Protein AF-A0A1C0TSK9-F1 (afdb_monomer_lite)

Foldseek 3Di:
DDWDWDWDDLDDPDTATETAPDDQDPDDDDPLDDADWDFPDDPPGTYIYSFDWDDEQFKIKTFRYLDLPPPPLVCLLVLLVCQLVVQAWDDDPGMTMHTDPPNSPPDSVVSSVVVVVSSVVSVQLSVVSVVDSDNDDRDDDDDYPVVVVVVCVVVPAQEAEDQDPVCQVVVVVVCVPPPVSHDYAHAPDPDDCVPCVVVDPVVVRRDDPDPPPPVVVVPDD

Organism: NCBI:txid43657

Radius of gyration: 22.11 Å; chains: 1; bounding box: 55×41×68 Å

pLDDT: mean 75.63, std 14.45, range [33.94, 91.31]

InterPro domains:
  IPR004659 Ribonuclease E/G [PTHR30001] (22-198)
  IPR019307 RNA-binding protein AU-1/Ribonuclease E/G [PF10150] (99-198)

Structure (mmCIF, N/CA/C/O backbone):
data_AF-A0A1C0TSK9-F1
#
_entry.id   AF-A0A1C0TSK9-F1
#
loop_
_atom_site.group_PDB
_atom_site.id
_atom_site.type_symbol
_atom_site.label_atom_id
_atom_site.label_alt_id
_atom_site.label_comp_id
_atom_site.label_asym_id
_atom_site.label_entity_id
_atom_site.label_seq_id
_atom_site.pdbx_PDB_ins_code
_atom_site.Cartn_x
_atom_site.Cartn_y
_atom_site.Cartn_z
_atom_site.occupancy
_atom_site.B_iso_or_equiv
_atom_site.auth_seq_id
_atom_site.auth_comp_id
_atom_site.auth_asym_id
_atom_site.auth_atom_id
_atom_site.pdbx_PDB_model_num
ATOM 1 N N . MET A 1 1 ? 12.146 22.469 -10.690 1.00 39.41 1 MET A N 1
ATOM 2 C CA . MET A 1 1 ? 12.814 21.400 -11.464 1.00 39.41 1 MET A CA 1
ATOM 3 C C . MET A 1 1 ? 11.845 20.943 -12.541 1.00 39.41 1 MET A C 1
ATOM 5 O O . MET A 1 1 ? 10.678 20.758 -12.223 1.00 39.41 1 MET A O 1
ATOM 9 N N . SER A 1 2 ? 12.286 20.875 -13.798 1.00 40.53 2 SER A N 1
ATOM 10 C CA . SER A 1 2 ? 11.471 20.367 -14.910 1.00 40.53 2 SER A CA 1
ATOM 11 C C . SER A 1 2 ? 11.321 18.858 -14.748 1.00 40.53 2 SER A C 1
ATOM 13 O O . SER A 1 2 ? 12.331 18.184 -14.575 1.00 40.53 2 SER A O 1
ATOM 15 N N . ALA A 1 3 ? 10.097 18.331 -14.770 1.00 52.16 3 ALA A N 1
ATOM 16 C CA . ALA A 1 3 ? 9.897 16.887 -14.829 1.00 52.16 3 ALA A CA 1
ATOM 17 C C . ALA A 1 3 ? 10.407 16.383 -16.186 1.00 52.16 3 ALA A C 1
ATOM 19 O O . ALA A 1 3 ? 10.004 16.906 -17.227 1.00 52.16 3 ALA A O 1
ATOM 20 N N . GLU A 1 4 ? 11.292 15.391 -16.181 1.00 62.97 4 GLU A N 1
ATOM 21 C CA . GLU A 1 4 ? 11.620 14.655 -17.398 1.00 62.97 4 GLU A CA 1
ATOM 22 C C . GLU A 1 4 ? 10.477 13.678 -17.673 1.00 62.97 4 GLU A C 1
ATOM 24 O O . GLU A 1 4 ? 10.057 12.915 -16.799 1.00 62.97 4 GLU A O 1
ATOM 29 N N . CYS A 1 5 ? 9.921 13.762 -18.879 1.00 68.56 5 CYS A N 1
ATOM 30 C CA . CYS A 1 5 ? 8.854 12.888 -19.331 1.00 68.56 5 CYS A CA 1
ATOM 31 C C . CYS A 1 5 ? 9.455 11.865 -20.291 1.00 68.56 5 CYS A C 1
ATOM 33 O O . CYS A 1 5 ? 9.975 12.236 -21.342 1.00 68.56 5 CYS A O 1
ATOM 35 N N . MET A 1 6 ? 9.375 10.589 -19.928 1.00 84.81 6 MET A N 1
ATOM 36 C CA . MET A 1 6 ? 9.827 9.470 -20.757 1.00 84.81 6 MET A CA 1
ATOM 37 C C . MET A 1 6 ? 8.637 8.586 -21.133 1.00 84.81 6 MET A C 1
ATOM 39 O O . MET A 1 6 ? 7.545 8.741 -20.591 1.00 84.81 6 MET A O 1
ATOM 43 N N . MET A 1 7 ? 8.848 7.661 -22.065 1.00 87.38 7 MET A N 1
ATOM 44 C CA . MET A 1 7 ? 7.871 6.628 -22.407 1.00 87.38 7 MET A CA 1
ATOM 45 C C . MET A 1 7 ? 8.408 5.273 -21.951 1.00 87.38 7 MET A C 1
ATOM 47 O O . MET A 1 7 ? 9.572 4.968 -22.208 1.00 87.38 7 MET A O 1
ATOM 51 N N . ALA A 1 8 ? 7.574 4.466 -21.299 1.00 87.56 8 ALA A N 1
ATOM 52 C CA . ALA A 1 8 ? 7.940 3.130 -20.836 1.00 87.56 8 ALA A CA 1
ATOM 53 C C . ALA A 1 8 ? 6.892 2.094 -21.262 1.00 87.56 8 ALA A C 1
ATOM 55 O O . ALA A 1 8 ? 5.692 2.340 -21.155 1.00 87.56 8 ALA A O 1
ATOM 56 N N . ASP A 1 9 ? 7.356 0.941 -21.739 1.00 89.00 9 ASP A N 1
ATOM 57 C CA . ASP A 1 9 ? 6.527 -0.236 -22.017 1.00 89.00 9 ASP A CA 1
ATOM 58 C C . ASP A 1 9 ? 6.561 -1.159 -20.790 1.00 89.00 9 ASP A C 1
ATOM 60 O O . ASP A 1 9 ? 7.628 -1.623 -20.379 1.00 89.00 9 ASP A O 1
ATOM 64 N N . ILE A 1 10 ? 5.395 -1.402 -20.190 1.00 87.69 10 ILE A N 1
ATOM 65 C CA . ILE A 1 10 ? 5.228 -2.275 -19.015 1.00 87.69 10 ILE A CA 1
ATOM 66 C C . ILE A 1 10 ? 4.692 -3.668 -19.388 1.00 87.69 10 ILE A C 1
ATOM 68 O O . ILE A 1 10 ? 4.361 -4.465 -18.510 1.00 87.69 10 ILE A O 1
ATOM 72 N N . GLY A 1 11 ? 4.641 -3.978 -20.685 1.00 80.88 11 GLY A N 1
ATOM 73 C CA . GLY A 1 11 ? 3.941 -5.121 -21.256 1.00 80.88 11 GLY A CA 1
ATOM 74 C C . GLY A 1 11 ? 2.594 -4.702 -21.851 1.00 80.88 11 GLY A C 1
ATOM 75 O O . GLY A 1 11 ? 1.937 -3.793 -21.360 1.00 80.88 11 GLY A O 1
ATOM 76 N N . GLY A 1 12 ? 2.172 -5.376 -22.925 1.00 76.75 12 GLY A N 1
ATOM 77 C CA . GLY A 1 12 ? 0.909 -5.076 -23.621 1.00 76.75 12 GLY A CA 1
ATOM 78 C C . GLY A 1 12 ? 1.064 -4.323 -24.946 1.00 76.75 12 GLY A C 1
ATOM 79 O O . GLY A 1 12 ? 0.068 -4.062 -25.614 1.00 76.75 12 GLY A O 1
ATOM 80 N N . GLY A 1 13 ? 2.298 -4.017 -25.366 1.00 78.50 13 GLY A N 1
ATOM 81 C CA . GLY A 1 13 ? 2.595 -3.473 -26.698 1.00 78.50 13 GLY A CA 1
ATOM 82 C C . GLY A 1 13 ? 2.277 -1.985 -26.871 1.00 78.50 13 GLY A C 1
ATOM 83 O O . GLY A 1 13 ? 2.318 -1.490 -27.996 1.00 78.50 13 GLY A O 1
ATOM 84 N N . THR A 1 14 ? 1.972 -1.280 -25.779 1.00 84.12 14 THR A N 1
ATOM 85 C CA . THR A 1 14 ? 1.733 0.168 -25.759 1.00 84.12 14 THR A CA 1
ATOM 86 C C . THR A 1 14 ? 2.660 0.819 -24.740 1.00 84.12 14 THR A C 1
ATOM 88 O O . THR A 1 14 ? 2.834 0.311 -23.635 1.00 84.12 14 THR A O 1
ATOM 91 N N . SER A 1 15 ? 3.264 1.947 -25.111 1.00 87.88 15 SER A N 1
ATOM 92 C CA . SER A 1 15 ? 4.109 2.720 -24.201 1.00 87.88 15 SER A CA 1
ATOM 93 C C . SER A 1 15 ? 3.285 3.757 -23.446 1.00 87.88 15 SER A C 1
ATOM 95 O O . SER A 1 15 ? 2.419 4.415 -24.020 1.00 87.88 15 SER A O 1
ATOM 97 N N . HIS A 1 16 ? 3.629 3.967 -22.182 1.00 90.00 16 HIS A N 1
ATOM 98 C CA . HIS A 1 16 ? 2.926 4.854 -21.265 1.00 90.00 16 HIS A CA 1
ATOM 99 C C . HIS A 1 16 ? 3.840 5.953 -20.732 1.00 90.00 16 HIS A C 1
ATOM 101 O O . HIS A 1 16 ? 5.069 5.831 -20.742 1.00 90.00 16 HIS A O 1
ATOM 107 N N . LYS A 1 17 ? 3.232 7.044 -20.264 1.00 88.62 17 LYS A N 1
ATOM 108 C CA . LYS A 1 17 ? 3.954 8.217 -19.778 1.00 88.62 17 LYS A CA 1
ATOM 109 C C . LYS A 1 17 ? 4.644 7.901 -18.454 1.00 88.62 17 LYS A C 1
ATOM 111 O O . LYS A 1 17 ? 3.974 7.616 -17.470 1.00 88.62 17 LYS A O 1
ATOM 116 N N . LEU A 1 18 ? 5.965 8.029 -18.406 1.00 86.56 18 LEU A N 1
ATOM 117 C CA . LEU A 1 18 ? 6.772 7.927 -17.193 1.00 86.56 18 LEU A CA 1
ATOM 118 C C . LEU A 1 18 ? 7.133 9.321 -16.682 1.00 86.56 18 LEU A C 1
ATOM 120 O O . LEU A 1 18 ? 7.827 10.087 -17.354 1.00 86.56 18 LEU A O 1
ATOM 124 N N . ILE A 1 19 ? 6.667 9.631 -15.474 1.00 83.31 19 ILE A N 1
ATOM 125 C CA . ILE A 1 19 ? 6.986 10.855 -14.747 1.00 83.31 19 ILE A CA 1
ATOM 126 C C . ILE A 1 19 ? 8.093 10.555 -13.744 1.00 83.31 19 ILE A C 1
ATOM 128 O O . ILE A 1 19 ? 7.894 9.793 -12.793 1.00 83.31 19 ILE A O 1
ATOM 132 N N . SER A 1 20 ? 9.226 11.236 -13.909 1.00 68.25 20 SER A N 1
ATOM 133 C CA . SER A 1 20 ? 10.282 11.254 -12.902 1.00 68.25 20 SER A CA 1
ATOM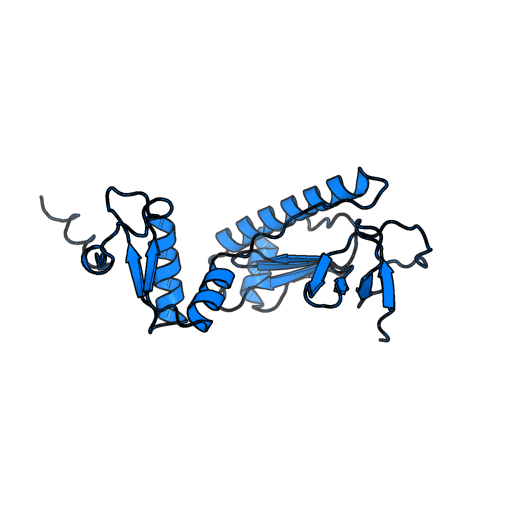 134 C C . SER A 1 20 ? 10.358 12.622 -12.233 1.00 68.25 20 SER A C 1
ATOM 136 O O . SER A 1 20 ? 10.599 13.636 -12.889 1.00 68.25 20 SER A O 1
ATOM 138 N N . ARG A 1 21 ? 10.121 12.665 -10.916 1.00 62.38 21 ARG A N 1
ATOM 139 C CA . ARG A 1 21 ? 10.283 13.893 -10.111 1.00 62.38 21 ARG A CA 1
ATOM 140 C C . ARG A 1 21 ? 11.727 14.111 -9.666 1.00 62.38 21 ARG A C 1
ATOM 142 O O . ARG A 1 21 ? 12.115 15.245 -9.406 1.00 62.38 21 ARG A O 1
ATOM 149 N N . GLU A 1 22 ? 12.507 13.037 -9.630 1.00 60.81 22 GLU A N 1
ATOM 150 C CA . GLU A 1 22 ? 13.934 13.041 -9.331 1.00 60.81 22 GLU A CA 1
ATOM 151 C C . GLU A 1 22 ? 14.714 12.418 -10.492 1.00 60.81 22 GLU A C 1
ATOM 153 O O . GLU A 1 22 ? 14.147 11.621 -11.244 1.00 60.81 22 GLU A O 1
ATOM 158 N N . PRO A 1 23 ? 15.988 12.780 -10.699 1.00 55.94 23 PRO A N 1
ATOM 159 C CA . PRO A 1 23 ? 16.808 12.132 -11.710 1.00 55.94 23 PRO A CA 1
ATOM 160 C C . PRO A 1 23 ? 16.917 10.638 -11.396 1.00 55.94 23 PRO A C 1
ATOM 162 O O . PRO A 1 23 ? 17.418 10.237 -10.348 1.00 55.94 23 PRO A O 1
ATOM 165 N N . LEU A 1 24 ? 16.441 9.819 -12.330 1.00 56.66 24 LEU A N 1
ATOM 166 C CA . LEU A 1 24 ? 16.338 8.366 -12.203 1.00 56.66 24 LEU A CA 1
ATOM 167 C C . LEU A 1 24 ? 17.677 7.663 -11.931 1.00 56.66 24 LEU A C 1
ATOM 169 O O . LEU A 1 24 ? 17.682 6.548 -11.420 1.00 56.66 24 LEU A O 1
ATOM 173 N N . ASN A 1 25 ? 18.793 8.310 -12.281 1.00 53.38 25 ASN A N 1
ATOM 174 C CA . ASN A 1 25 ? 20.166 8.002 -11.890 1.00 53.38 25 ASN A CA 1
ATOM 175 C C . ASN A 1 25 ? 21.070 9.203 -12.244 1.00 53.38 25 ASN A C 1
ATOM 177 O O . ASN A 1 25 ? 20.715 10.029 -13.077 1.00 53.38 25 ASN A O 1
ATOM 181 N N . HIS A 1 26 ? 22.302 9.254 -11.717 1.00 51.00 26 HIS A N 1
ATOM 182 C CA . HIS A 1 26 ? 23.365 10.142 -12.239 1.00 51.00 26 HIS A CA 1
ATOM 183 C C . HIS A 1 26 ? 23.852 9.753 -13.656 1.00 51.00 26 HIS A C 1
ATOM 185 O O . HIS A 1 26 ? 24.796 10.345 -14.175 1.00 51.00 26 HIS A O 1
ATOM 191 N N . ARG A 1 27 ? 23.253 8.721 -14.262 1.00 53.66 27 ARG A N 1
ATOM 192 C CA . ARG A 1 27 ? 23.471 8.298 -15.646 1.00 53.66 27 ARG A CA 1
ATOM 193 C C . ARG A 1 27 ? 22.233 8.644 -16.460 1.00 53.66 27 ARG A C 1
ATOM 195 O O . ARG A 1 27 ? 21.125 8.355 -16.021 1.00 53.66 27 ARG A O 1
ATOM 202 N N . GLU A 1 28 ? 22.452 9.192 -17.650 1.00 65.50 28 GLU A N 1
ATOM 203 C CA . GLU A 1 28 ? 21.422 9.318 -18.682 1.00 65.50 28 GLU A CA 1
ATOM 204 C C . GLU A 1 28 ? 20.761 7.951 -18.918 1.00 65.50 28 GLU A C 1
ATOM 206 O O . GLU A 1 28 ? 21.450 6.988 -19.270 1.00 65.50 28 GLU A O 1
ATOM 211 N N . ILE A 1 29 ? 19.443 7.868 -18.710 1.00 72.75 29 ILE A N 1
ATOM 212 C CA . ILE A 1 29 ? 18.645 6.717 -19.144 1.00 72.75 29 ILE A CA 1
ATOM 213 C C . ILE A 1 29 ? 18.665 6.661 -20.663 1.00 72.75 29 ILE A C 1
ATOM 215 O O . ILE A 1 29 ? 18.464 7.673 -21.337 1.00 72.75 29 ILE A O 1
ATOM 219 N N . LYS A 1 30 ? 18.850 5.458 -21.202 1.00 81.75 30 LYS A N 1
ATOM 220 C CA . LYS A 1 30 ? 18.818 5.191 -22.637 1.00 81.75 30 LYS A CA 1
ATOM 221 C C . LYS A 1 30 ? 17.604 4.355 -23.012 1.00 81.75 30 LYS A C 1
ATOM 223 O O . LYS A 1 30 ? 17.048 3.605 -22.214 1.00 81.75 30 LYS A O 1
ATOM 228 N N . VAL A 1 31 ? 17.210 4.463 -24.278 1.00 84.00 31 VAL A N 1
ATOM 229 C CA . VAL A 1 31 ? 16.181 3.596 -24.858 1.00 84.00 31 VAL A CA 1
ATOM 230 C C . VAL A 1 31 ? 16.609 2.135 -24.701 1.00 84.00 31 VAL A C 1
ATOM 232 O O . VAL A 1 31 ? 17.712 1.766 -25.103 1.00 84.00 31 VAL A O 1
ATOM 235 N N . GLY A 1 32 ? 15.725 1.318 -24.129 1.00 84.38 32 GLY A N 1
ATOM 236 C CA . GLY A 1 32 ? 15.974 -0.097 -23.847 1.00 84.38 32 GLY A CA 1
ATOM 237 C C . GLY A 1 32 ? 16.449 -0.393 -22.422 1.00 84.38 32 GLY A C 1
ATOM 238 O O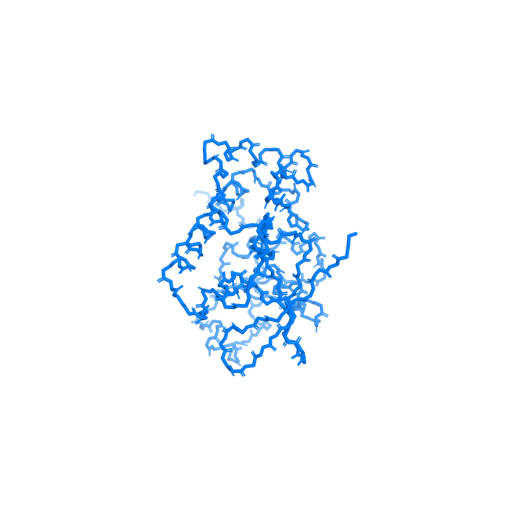 . GLY A 1 32 ? 16.500 -1.566 -22.053 1.00 84.38 32 GLY A O 1
ATOM 239 N N . ASP A 1 33 ? 16.749 0.627 -21.611 1.00 84.31 33 ASP A N 1
ATOM 240 C CA . ASP A 1 33 ? 17.018 0.427 -20.188 1.00 84.31 33 ASP A CA 1
ATOM 241 C C . ASP A 1 33 ? 15.760 -0.074 -19.466 1.00 84.31 33 ASP A C 1
ATOM 243 O O . ASP A 1 33 ? 14.640 0.380 -19.713 1.00 84.31 33 ASP A O 1
ATOM 247 N N . LEU A 1 34 ? 15.955 -1.015 -18.542 1.00 84.62 34 LEU A N 1
ATOM 248 C CA . LEU A 1 34 ? 14.888 -1.511 -17.681 1.00 84.62 34 LEU A CA 1
ATOM 249 C C . LEU A 1 34 ? 14.778 -0.625 -16.446 1.00 84.62 34 LEU A C 1
ATOM 251 O O . LEU A 1 34 ? 15.760 -0.393 -15.739 1.00 84.62 34 LEU A O 1
ATOM 255 N N . VAL A 1 35 ? 13.561 -0.166 -16.175 1.00 84.25 35 VAL A N 1
ATOM 256 C CA . VAL A 1 35 ? 13.252 0.724 -15.059 1.00 84.25 35 VAL A CA 1
ATOM 257 C C . VAL A 1 35 ? 12.098 0.120 -14.270 1.00 84.25 35 VAL A C 1
ATOM 259 O O . VAL A 1 35 ? 11.081 -0.264 -14.844 1.00 84.25 35 VAL A O 1
ATOM 262 N N . LEU A 1 36 ? 12.257 0.024 -12.950 1.00 86.62 36 LEU A N 1
ATOM 263 C CA . LEU A 1 36 ? 11.147 -0.295 -12.060 1.00 86.62 36 LEU A CA 1
ATOM 264 C C . LEU A 1 36 ? 10.201 0.907 -11.995 1.00 86.62 36 LEU A C 1
ATOM 266 O O . LEU A 1 36 ? 10.640 2.034 -11.763 1.00 86.62 36 LEU A O 1
ATOM 270 N N . VAL A 1 37 ? 8.914 0.658 -12.211 1.00 88.56 37 VAL A N 1
ATOM 271 C CA . VAL A 1 37 ? 7.879 1.691 -12.267 1.00 88.56 37 VAL A CA 1
ATOM 272 C C . VAL A 1 37 ? 6.634 1.249 -11.503 1.00 88.56 37 VAL A C 1
ATOM 274 O O . VAL A 1 37 ? 6.376 0.056 -11.350 1.00 88.56 37 VAL A O 1
ATOM 277 N N . GLN A 1 38 ? 5.850 2.221 -11.053 1.00 90.25 38 GLN A N 1
ATOM 278 C CA . GLN A 1 38 ? 4.542 2.046 -10.437 1.00 90.25 38 GLN A CA 1
ATOM 279 C C . GLN A 1 38 ? 3.489 2.801 -11.244 1.00 90.25 38 GLN A C 1
ATOM 281 O O . GLN A 1 38 ? 3.715 3.941 -11.650 1.00 90.25 38 GLN A O 1
ATOM 286 N N . VAL A 1 39 ? 2.328 2.179 -11.442 1.00 90.75 39 VAL A N 1
ATOM 287 C CA . VAL A 1 39 ? 1.144 2.844 -11.998 1.00 90.75 39 VAL A CA 1
ATOM 288 C C . VAL A 1 39 ? 0.570 3.789 -10.944 1.00 90.75 39 VAL A C 1
ATOM 290 O O . VAL A 1 39 ? 0.278 3.354 -9.830 1.00 90.75 39 VAL A O 1
ATOM 293 N N . ILE A 1 40 ? 0.443 5.074 -11.277 1.00 87.31 40 ILE A N 1
ATOM 294 C CA . ILE A 1 40 ? -0.105 6.107 -10.381 1.00 87.31 40 ILE A CA 1
ATOM 295 C C . ILE A 1 40 ? -1.478 6.624 -10.827 1.00 87.31 40 ILE A C 1
ATOM 297 O O . ILE A 1 40 ? -2.226 7.122 -9.991 1.00 87.31 40 ILE A O 1
ATOM 301 N N . GLU A 1 41 ? -1.818 6.480 -12.110 1.00 85.44 41 GLU A N 1
ATOM 302 C CA . GLU A 1 41 ? -3.140 6.771 -12.677 1.00 85.44 41 GLU A CA 1
ATOM 303 C C . GLU A 1 41 ? -3.479 5.662 -13.687 1.00 85.44 41 GLU A C 1
ATOM 305 O O . GLU A 1 41 ? -2.638 5.332 -14.526 1.00 85.44 41 GLU A O 1
ATOM 310 N N . ASP A 1 42 ? -4.680 5.083 -13.579 1.00 80.38 42 ASP A N 1
ATOM 311 C CA . ASP A 1 42 ? -5.140 3.905 -14.344 1.00 80.38 42 ASP A CA 1
ATOM 312 C C . ASP A 1 42 ? -6.471 4.173 -15.083 1.00 80.38 42 ASP A C 1
ATOM 314 O O . ASP A 1 42 ? -7.311 3.295 -15.241 1.00 80.38 42 ASP A O 1
ATOM 318 N N . ASP A 1 43 ? -6.699 5.427 -15.492 1.00 76.31 43 ASP A N 1
ATOM 319 C CA . ASP A 1 43 ? -7.906 5.816 -16.233 1.00 76.31 43 ASP A CA 1
ATOM 320 C C . ASP A 1 43 ? -7.685 5.702 -17.756 1.00 76.31 43 ASP A C 1
ATOM 322 O O . ASP A 1 43 ? -7.581 4.617 -18.321 1.00 76.31 43 ASP A O 1
ATOM 326 N N . LYS A 1 44 ? -7.657 6.837 -18.466 1.00 71.81 44 LYS A N 1
ATOM 327 C CA . LYS A 1 44 ? -7.594 6.879 -19.937 1.00 71.81 44 LYS A CA 1
ATOM 328 C C . LYS A 1 44 ? -6.173 6.749 -20.463 1.00 71.81 44 LYS A C 1
ATOM 330 O O . LYS A 1 44 ? -5.958 6.103 -21.481 1.00 71.81 44 LYS A O 1
ATOM 335 N N . ASP A 1 45 ? -5.236 7.369 -19.757 1.00 78.44 45 ASP A N 1
ATOM 336 C CA . ASP A 1 45 ? -3.818 7.346 -20.066 1.00 78.44 45 ASP A CA 1
ATOM 337 C C . ASP A 1 45 ? -3.094 6.838 -18.830 1.00 78.44 45 ASP A C 1
ATOM 339 O O . ASP A 1 45 ? -3.073 7.508 -17.799 1.00 78.44 45 ASP A O 1
ATOM 343 N N . LEU A 1 46 ? -2.513 5.644 -18.932 1.00 86.56 46 LEU A N 1
ATOM 344 C CA . LEU A 1 46 ? -1.738 5.085 -17.837 1.00 86.56 46 LEU A CA 1
ATOM 345 C C . LEU A 1 46 ? -0.545 6.005 -17.548 1.00 86.56 46 LEU A C 1
ATOM 347 O O . LEU A 1 46 ? 0.266 6.290 -18.441 1.00 86.56 46 LEU A O 1
ATOM 351 N N . VAL A 1 47 ? -0.425 6.455 -16.303 1.00 89.06 47 VAL A N 1
ATOM 352 C CA . VAL A 1 47 ? 0.709 7.269 -15.861 1.00 89.06 47 VAL A CA 1
ATOM 353 C C . VAL A 1 47 ? 1.567 6.452 -14.915 1.00 89.06 47 VAL A C 1
ATOM 355 O O . VAL A 1 47 ? 1.090 5.868 -13.942 1.00 89.06 47 VAL A O 1
ATOM 358 N N . LEU A 1 48 ? 2.860 6.429 -15.208 1.00 90.19 48 LEU A N 1
ATOM 359 C CA . LEU A 1 48 ? 3.875 5.692 -14.480 1.00 90.19 48 LEU A CA 1
ATOM 360 C C . LEU A 1 48 ? 4.746 6.645 -13.670 1.00 90.19 48 LEU A C 1
ATOM 362 O O . LEU A 1 48 ? 5.060 7.755 -14.108 1.00 90.19 48 LEU A O 1
ATOM 366 N N . SER A 1 49 ? 5.207 6.180 -12.516 1.00 87.62 49 SER A N 1
ATOM 367 C CA . SER A 1 49 ? 6.263 6.824 -11.747 1.00 87.62 49 SER A CA 1
ATOM 368 C C . SER A 1 49 ? 7.394 5.853 -11.461 1.00 87.62 49 SER A C 1
ATOM 370 O O . SER A 1 49 ? 7.168 4.689 -11.153 1.00 87.62 49 SER A O 1
ATOM 372 N N . SER A 1 50 ? 8.621 6.350 -11.539 1.00 83.94 50 SER A N 1
ATOM 373 C CA . SER A 1 50 ? 9.811 5.655 -11.047 1.00 83.94 50 SER A CA 1
ATOM 374 C C . SER A 1 50 ? 9.984 5.760 -9.533 1.00 83.94 50 SER A C 1
ATOM 376 O O . SER A 1 50 ? 10.778 5.032 -8.943 1.00 83.94 50 SER A O 1
ATOM 378 N N . THR A 1 51 ? 9.250 6.674 -8.900 1.00 85.31 51 THR A N 1
ATOM 379 C CA . THR A 1 51 ? 9.170 6.778 -7.452 1.00 85.31 51 THR A CA 1
ATOM 380 C C . THR A 1 51 ? 8.158 5.754 -6.955 1.00 85.31 51 THR A C 1
ATOM 382 O O . THR A 1 51 ? 6.958 5.901 -7.184 1.00 85.31 51 THR A O 1
ATOM 385 N N . ILE A 1 52 ? 8.641 4.723 -6.268 1.00 87.31 52 ILE A N 1
ATOM 386 C CA . ILE A 1 52 ? 7.808 3.633 -5.763 1.00 87.31 52 ILE A CA 1
ATOM 387 C C . ILE A 1 52 ? 7.274 4.000 -4.383 1.00 87.31 52 ILE A C 1
ATOM 389 O O . ILE A 1 52 ? 8.026 4.385 -3.491 1.00 87.31 52 ILE A O 1
ATOM 393 N N . ARG A 1 53 ? 5.968 3.857 -4.189 1.00 88.81 53 ARG A N 1
ATOM 394 C CA . ARG A 1 53 ? 5.288 4.044 -2.913 1.00 88.81 53 ARG A CA 1
ATOM 395 C C . ARG A 1 53 ? 4.702 2.723 -2.432 1.00 88.81 53 ARG A C 1
ATOM 397 O O . ARG A 1 53 ? 3.844 2.142 -3.096 1.00 88.81 53 ARG A O 1
ATOM 404 N N . LEU A 1 54 ? 5.130 2.303 -1.247 1.00 88.25 54 LEU A N 1
ATOM 405 C CA . LEU A 1 54 ? 4.564 1.187 -0.499 1.00 88.25 54 LEU A CA 1
ATOM 406 C C . LEU A 1 54 ? 3.702 1.753 0.628 1.00 88.25 54 LEU A C 1
ATOM 408 O O . LEU A 1 54 ? 4.203 2.467 1.497 1.00 88.25 54 LEU A O 1
ATOM 412 N N . VAL A 1 55 ? 2.404 1.469 0.577 1.00 87.56 55 VAL A N 1
ATOM 413 C CA . VAL A 1 55 ? 1.420 1.964 1.544 1.00 87.56 55 VAL A CA 1
ATOM 414 C C . VAL A 1 55 ? 1.007 0.805 2.443 1.00 87.56 55 VAL A C 1
ATOM 416 O O . VAL A 1 55 ? 0.443 -0.175 1.956 1.00 87.56 55 VAL A O 1
ATOM 419 N N . GLY A 1 56 ? 1.319 0.920 3.730 1.00 84.56 56 GLY A N 1
ATOM 420 C CA . GLY A 1 56 ? 0.802 0.071 4.798 1.00 84.56 56 GLY A CA 1
ATOM 421 C C . GLY A 1 56 ? -0.448 0.666 5.445 1.00 84.56 56 GLY A C 1
ATOM 422 O O . GLY A 1 56 ? -1.002 1.665 4.986 1.00 84.56 56 GLY A O 1
ATOM 423 N N . GLU A 1 57 ? -0.890 0.049 6.529 1.00 81.38 57 GLU A N 1
ATOM 424 C CA . GLU A 1 57 ? -1.973 0.513 7.387 1.00 81.38 57 GLU A CA 1
ATOM 425 C C . GLU A 1 57 ? -1.597 1.802 8.135 1.00 81.38 57 GLU A C 1
ATOM 427 O O . GLU A 1 57 ? -2.363 2.769 8.095 1.00 81.38 57 GLU A O 1
ATOM 432 N N . TYR A 1 58 ? -0.409 1.861 8.745 1.00 83.44 58 TYR A N 1
ATOM 433 C CA . TYR A 1 58 ? 0.033 2.995 9.570 1.00 83.44 58 TYR A CA 1
ATOM 434 C C . TYR A 1 58 ? 1.076 3.879 8.891 1.00 83.44 58 TYR A C 1
ATOM 436 O O . TYR A 1 58 ? 1.176 5.063 9.214 1.00 83.44 58 TYR A O 1
ATOM 444 N N . LEU A 1 59 ? 1.853 3.327 7.965 1.00 85.38 59 LEU A N 1
ATOM 445 C CA . LEU A 1 59 ? 3.007 3.965 7.354 1.00 85.38 59 LEU A CA 1
ATOM 446 C C . LEU A 1 59 ? 2.938 3.939 5.834 1.00 85.38 59 LEU A C 1
ATOM 448 O O . LEU A 1 59 ? 2.508 2.971 5.211 1.00 85.38 59 LEU A O 1
ATOM 452 N N . THR A 1 60 ? 3.489 4.983 5.230 1.00 87.25 60 THR A N 1
ATOM 453 C CA . THR A 1 60 ? 3.800 5.026 3.804 1.00 87.25 60 THR A CA 1
ATOM 454 C C . THR A 1 60 ? 5.304 5.188 3.620 1.00 87.25 60 THR A C 1
ATOM 456 O O . THR A 1 60 ? 5.903 6.115 4.167 1.00 87.25 60 THR A O 1
ATOM 459 N N . ILE A 1 61 ? 5.914 4.318 2.812 1.00 86.31 61 ILE A N 1
ATOM 460 C CA . ILE A 1 61 ? 7.313 4.424 2.386 1.00 86.31 61 ILE A CA 1
ATOM 461 C C . ILE A 1 61 ? 7.349 4.842 0.918 1.00 86.31 61 ILE A C 1
ATOM 463 O O . ILE A 1 61 ? 6.784 4.174 0.058 1.00 86.31 61 ILE A O 1
ATOM 467 N N . THR A 1 62 ? 8.027 5.946 0.625 1.00 86.25 62 THR A N 1
ATOM 468 C CA . THR A 1 62 ? 8.310 6.420 -0.734 1.00 86.25 62 THR A CA 1
ATOM 469 C C . THR A 1 62 ? 9.800 6.246 -1.031 1.00 86.25 62 THR A C 1
ATOM 471 O O . THR A 1 62 ? 10.642 6.679 -0.245 1.00 86.25 62 THR A O 1
ATOM 474 N N . LEU A 1 63 ? 10.113 5.609 -2.158 1.00 82.50 63 LEU A N 1
ATOM 475 C CA . LEU A 1 63 ? 11.436 5.137 -2.560 1.00 82.50 63 LEU A CA 1
ATOM 476 C C . LEU A 1 63 ? 11.763 5.706 -3.943 1.00 82.50 63 LEU A C 1
ATOM 478 O O . LEU A 1 63 ? 11.083 5.400 -4.922 1.00 82.50 63 LEU A O 1
ATOM 482 N N . SER A 1 64 ? 12.794 6.545 -4.026 1.00 71.00 64 SER A N 1
ATOM 483 C CA . SER A 1 64 ? 13.127 7.282 -5.257 1.00 71.00 64 SER A CA 1
ATOM 484 C C . SER A 1 64 ? 14.222 6.622 -6.105 1.00 71.00 64 SER A C 1
ATOM 486 O O . SER A 1 64 ? 14.514 7.107 -7.195 1.00 71.00 64 SER A O 1
ATOM 488 N N . LYS A 1 65 ? 14.844 5.530 -5.634 1.00 66.50 65 LYS A N 1
ATOM 489 C CA . LYS A 1 65 ? 15.943 4.847 -6.335 1.00 66.50 65 LYS A CA 1
ATOM 490 C C . LYS A 1 65 ? 15.808 3.327 -6.267 1.00 66.50 65 LYS A C 1
ATOM 492 O O . LYS A 1 65 ? 15.497 2.777 -5.215 1.00 66.50 65 LYS A O 1
ATOM 497 N N . ASN A 1 66 ? 16.146 2.652 -7.369 1.00 60.91 66 ASN A N 1
ATOM 498 C CA . ASN A 1 66 ? 16.177 1.184 -7.490 1.00 60.91 66 ASN A CA 1
ATOM 499 C C . ASN A 1 66 ? 17.413 0.561 -6.815 1.00 60.91 66 ASN A C 1
ATOM 501 O O . ASN A 1 66 ? 18.027 -0.363 -7.347 1.00 60.91 66 ASN A O 1
ATOM 505 N N . GLU A 1 67 ? 17.826 1.098 -5.670 1.00 56.28 67 GLU A N 1
ATOM 506 C CA . GLU A 1 67 ? 18.922 0.556 -4.875 1.00 56.28 67 GLU A CA 1
ATOM 507 C C . GLU A 1 67 ? 18.378 -0.147 -3.640 1.00 56.28 67 GLU A C 1
ATOM 509 O O . GLU A 1 67 ? 17.300 0.176 -3.134 1.00 56.28 67 GLU A O 1
ATOM 514 N N . LYS A 1 68 ? 19.153 -1.117 -3.140 1.00 51.78 68 LYS A N 1
ATOM 515 C CA . LYS A 1 68 ? 18.886 -1.703 -1.831 1.00 51.78 68 LYS A CA 1
ATOM 516 C C . LYS A 1 68 ? 18.848 -0.570 -0.823 1.00 51.78 68 LYS A C 1
ATOM 518 O O . LYS A 1 68 ? 19.856 0.088 -0.575 1.00 51.78 68 LYS A O 1
ATOM 523 N N . VAL A 1 69 ? 17.679 -0.366 -0.238 1.00 52.19 69 VAL A N 1
ATOM 524 C CA . VAL A 1 69 ? 17.555 0.530 0.894 1.00 52.19 69 VAL A CA 1
ATOM 525 C C . VAL A 1 69 ? 18.123 -0.223 2.082 1.00 52.19 69 VAL A C 1
ATOM 527 O O . VAL A 1 69 ? 17.436 -0.991 2.747 1.00 52.19 69 VAL A O 1
ATOM 530 N N . GLU A 1 70 ? 19.415 -0.022 2.331 1.00 48.38 70 GLU A N 1
ATOM 531 C CA . GLU A 1 70 ? 20.073 -0.395 3.582 1.00 48.38 70 GLU A CA 1
ATOM 532 C C . GLU A 1 70 ? 19.578 0.511 4.721 1.00 48.38 70 GLU A C 1
ATOM 534 O O . GLU A 1 70 ? 20.371 1.065 5.485 1.00 48.38 70 GLU A O 1
ATOM 539 N N . LEU A 1 71 ? 18.258 0.691 4.865 1.00 52.00 71 LEU A N 1
ATOM 540 C CA . LEU A 1 71 ? 17.698 1.193 6.110 1.00 52.00 71 LEU A CA 1
ATOM 541 C C . LEU A 1 71 ? 18.116 0.181 7.162 1.00 52.00 71 LEU A C 1
ATOM 543 O O . LEU A 1 71 ? 17.609 -0.939 7.225 1.00 52.00 71 LEU A O 1
ATOM 547 N N . ARG A 1 72 ? 19.167 0.554 7.895 1.00 51.31 72 ARG A N 1
ATOM 548 C CA . ARG A 1 72 ? 19.916 -0.336 8.767 1.00 51.31 72 ARG A CA 1
ATOM 549 C C . ARG A 1 72 ? 18.920 -0.949 9.735 1.00 51.31 72 ARG A C 1
ATOM 551 O O . ARG A 1 72 ? 18.478 -0.280 10.667 1.00 51.31 72 ARG A O 1
ATOM 558 N N . LYS A 1 73 ? 18.584 -2.226 9.511 1.00 51.34 73 LYS A N 1
ATOM 559 C CA . LYS A 1 73 ? 17.676 -3.027 10.350 1.00 51.34 73 LYS A CA 1
ATOM 560 C C . LYS A 1 73 ? 18.036 -2.906 11.844 1.00 51.34 73 LYS A C 1
ATOM 562 O O . LYS A 1 73 ? 17.176 -3.043 12.703 1.00 51.34 73 LYS A O 1
ATOM 567 N N . SER A 1 74 ? 19.291 -2.560 12.153 1.00 53.84 74 SER A N 1
ATOM 568 C CA . SER A 1 74 ? 19.809 -2.271 13.494 1.00 53.84 74 SER A CA 1
ATOM 569 C C . SER A 1 74 ? 19.262 -1.010 14.187 1.00 53.84 74 SER A C 1
ATOM 571 O O . SER A 1 74 ? 19.500 -0.856 15.380 1.00 53.84 74 SER A O 1
ATOM 573 N N . ASN A 1 75 ? 18.531 -0.122 13.501 1.00 65.56 75 ASN A N 1
ATOM 574 C CA . ASN A 1 75 ? 18.005 1.132 14.064 1.00 65.56 75 ASN A CA 1
ATOM 575 C C . ASN A 1 75 ? 16.481 1.299 13.903 1.00 65.56 75 ASN A C 1
ATOM 577 O O . ASN A 1 75 ? 15.979 2.409 14.059 1.00 65.56 75 ASN A O 1
ATOM 581 N N . LEU A 1 76 ? 15.737 0.228 13.607 1.00 69.44 76 LEU A N 1
ATOM 582 C CA . LEU A 1 76 ? 14.294 0.297 13.330 1.00 69.44 76 LEU A CA 1
ATOM 583 C C . LEU A 1 76 ? 13.478 0.868 14.494 1.00 69.44 76 LEU A C 1
ATOM 585 O O . LEU A 1 76 ? 12.674 1.763 14.263 1.00 69.44 76 LEU A O 1
ATOM 589 N N . ALA A 1 77 ? 13.756 0.441 15.729 1.00 67.69 77 ALA A N 1
ATOM 590 C CA . ALA A 1 77 ? 13.121 0.994 16.927 1.00 67.69 77 ALA A CA 1
ATOM 591 C C . ALA A 1 77 ? 13.353 2.512 17.043 1.00 67.69 77 ALA A C 1
ATOM 593 O O . ALA A 1 77 ? 12.417 3.291 17.157 1.00 67.69 77 ALA A O 1
ATOM 594 N N . LYS A 1 78 ? 14.602 2.973 16.871 1.00 73.50 78 LYS A N 1
ATOM 595 C CA . LYS A 1 78 ? 14.922 4.414 16.864 1.00 73.50 78 LYS A CA 1
ATOM 596 C C . LYS A 1 78 ? 14.217 5.160 15.731 1.00 73.50 78 LYS A C 1
ATOM 598 O O . LYS A 1 78 ? 13.842 6.315 15.899 1.00 73.50 78 LYS A O 1
ATOM 603 N N . LEU A 1 79 ? 14.064 4.530 14.566 1.00 70.75 79 LEU A N 1
ATOM 604 C CA . LEU A 1 79 ? 13.366 5.123 13.430 1.00 70.75 79 LEU A CA 1
ATOM 605 C C . LEU A 1 79 ? 11.869 5.262 13.718 1.00 70.75 79 LEU A C 1
ATOM 607 O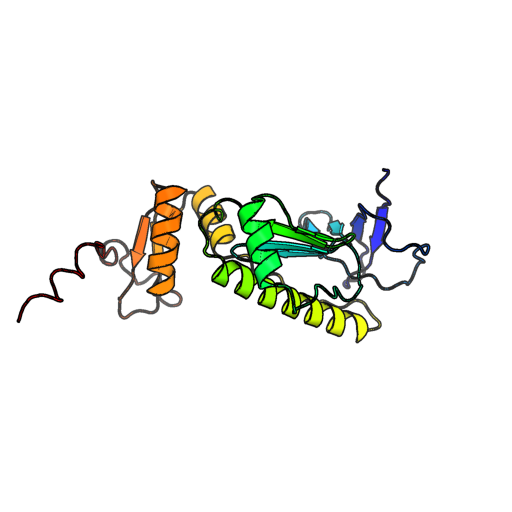 O . LEU A 1 79 ? 11.323 6.337 13.493 1.00 70.75 79 LEU A O 1
ATOM 611 N N . ALA A 1 80 ? 11.238 4.224 14.269 1.00 70.25 80 ALA A N 1
ATOM 612 C CA . ALA A 1 80 ? 9.845 4.241 14.708 1.00 70.25 80 ALA A CA 1
ATOM 613 C C . ALA A 1 80 ? 9.615 5.321 15.777 1.00 70.25 80 ALA A C 1
ATOM 615 O O . ALA A 1 80 ? 8.710 6.148 15.636 1.00 70.25 80 ALA A O 1
ATOM 616 N N . GLN A 1 81 ? 10.506 5.395 16.770 1.00 72.06 81 GLN A N 1
ATOM 617 C CA . GLN A 1 81 ? 10.513 6.440 17.789 1.00 72.06 81 GLN A CA 1
ATOM 618 C C . GLN A 1 81 ? 10.606 7.842 17.170 1.00 72.06 81 GLN A C 1
ATOM 620 O O . GLN A 1 81 ? 9.830 8.728 17.519 1.00 72.06 81 GLN A O 1
ATOM 625 N N . ASN A 1 82 ? 11.525 8.050 16.221 1.00 73.56 82 ASN A N 1
ATOM 626 C CA . ASN A 1 82 ? 11.722 9.338 15.554 1.00 73.56 82 ASN A CA 1
ATOM 627 C C . ASN A 1 82 ? 10.536 9.727 14.665 1.00 73.56 82 ASN A C 1
ATOM 629 O O . ASN A 1 82 ? 10.147 10.894 14.643 1.00 73.56 82 ASN A O 1
ATOM 633 N N . ILE A 1 83 ? 9.944 8.775 13.940 1.00 72.94 83 ILE A N 1
ATOM 634 C CA . ILE A 1 83 ? 8.746 8.998 13.119 1.00 72.94 83 ILE A CA 1
ATOM 635 C C . ILE A 1 83 ? 7.590 9.447 14.015 1.00 72.94 83 ILE A C 1
ATOM 637 O O . ILE A 1 83 ? 6.949 10.458 13.731 1.00 72.94 83 ILE A O 1
ATOM 641 N N . LYS A 1 84 ? 7.388 8.761 15.144 1.00 68.19 84 LYS A N 1
ATOM 642 C CA . LYS A 1 84 ? 6.354 9.105 16.121 1.00 68.19 84 LYS A CA 1
ATOM 643 C C . LYS A 1 84 ? 6.611 10.453 16.800 1.00 68.19 84 LYS A C 1
ATOM 645 O O . LYS A 1 84 ? 5.700 11.266 16.902 1.00 68.19 84 LYS A O 1
ATOM 650 N N . ALA A 1 85 ? 7.845 10.715 17.232 1.00 67.88 85 ALA A N 1
ATOM 651 C CA . ALA A 1 85 ? 8.216 11.948 17.928 1.00 67.88 85 ALA A CA 1
ATOM 652 C C . ALA A 1 85 ? 8.202 13.182 17.013 1.00 67.88 85 ALA A C 1
ATOM 654 O O . ALA A 1 85 ? 7.843 14.273 17.449 1.00 67.88 85 ALA A O 1
ATOM 655 N N . SER A 1 86 ? 8.595 13.023 15.746 1.00 65.69 86 SER A N 1
ATOM 656 C CA . SER A 1 86 ? 8.584 14.115 14.766 1.00 65.69 86 SER A CA 1
ATOM 657 C C . SER A 1 86 ? 7.200 14.361 14.169 1.00 65.69 86 SER A C 1
ATOM 659 O O . SER A 1 86 ? 6.956 15.450 13.646 1.00 65.69 86 SER A O 1
ATOM 661 N N . GLY A 1 87 ? 6.320 13.351 14.198 1.00 57.53 87 GLY A N 1
ATOM 662 C CA . GLY A 1 87 ? 4.995 13.377 13.579 1.00 57.53 87 GLY A CA 1
ATOM 663 C C . GLY A 1 87 ? 5.018 13.713 12.087 1.00 57.53 87 GLY A C 1
ATOM 664 O O . GLY A 1 87 ? 3.984 14.089 11.539 1.00 57.53 87 GLY A O 1
ATOM 665 N N . LYS A 1 88 ? 6.192 13.677 11.438 1.00 55.25 88 LYS A N 1
ATOM 666 C CA . LYS A 1 88 ? 6.354 14.257 10.105 1.00 55.25 88 LYS A CA 1
ATOM 667 C C . LYS A 1 88 ? 7.081 13.376 9.122 1.00 55.25 88 LYS A C 1
ATOM 669 O O . LYS A 1 88 ? 6.491 13.202 8.075 1.00 55.25 88 LYS A O 1
ATOM 674 N N . GLN A 1 89 ? 8.273 12.836 9.395 1.00 54.69 89 GLN A N 1
ATOM 675 C CA . GLN A 1 89 ? 8.962 11.923 8.469 1.00 54.69 89 GLN A CA 1
ATOM 676 C C . GLN A 1 89 ? 10.302 11.434 9.028 1.00 54.69 89 GLN A C 1
ATOM 678 O O . GLN A 1 89 ? 11.004 12.192 9.696 1.00 54.69 89 GLN A O 1
ATOM 683 N N . ALA A 1 90 ? 10.723 10.229 8.638 1.00 57.28 90 ALA A N 1
ATOM 684 C CA . ALA A 1 90 ? 12.146 9.910 8.546 1.00 57.28 90 ALA A CA 1
ATOM 685 C C . ALA A 1 90 ? 12.589 10.016 7.082 1.00 57.28 90 ALA A C 1
ATOM 687 O O . ALA A 1 90 ? 12.008 9.372 6.205 1.00 57.28 90 ALA A O 1
ATOM 688 N N . LEU A 1 91 ? 13.591 10.859 6.831 1.00 56.97 91 LEU A N 1
ATOM 689 C CA . LEU A 1 91 ? 14.176 11.079 5.513 1.00 56.97 91 LEU A CA 1
ATOM 690 C C . LEU A 1 91 ? 15.609 10.551 5.512 1.00 56.97 91 LEU A C 1
ATOM 692 O O . LEU A 1 91 ? 16.447 11.014 6.284 1.00 56.97 91 LEU A O 1
ATOM 696 N N . ASP A 1 92 ? 15.873 9.606 4.623 1.00 62.22 92 ASP A N 1
ATOM 697 C CA . ASP A 1 92 ? 17.198 9.438 4.034 1.00 62.22 92 ASP A CA 1
ATOM 698 C C . ASP A 1 92 ? 17.161 10.057 2.629 1.00 62.22 92 ASP A C 1
ATOM 700 O O . ASP A 1 92 ? 16.088 10.334 2.091 1.00 62.22 92 ASP A O 1
ATOM 704 N N . SER A 1 93 ? 18.320 10.255 2.015 1.00 57.06 93 SER A N 1
ATOM 705 C CA . SER A 1 93 ? 18.511 10.909 0.715 1.00 57.06 93 SER A CA 1
ATOM 706 C C . SER A 1 93 ? 17.588 10.383 -0.398 1.00 57.06 93 SER A C 1
ATOM 708 O O . SER A 1 93 ? 17.328 11.108 -1.349 1.00 57.06 93 SER A O 1
ATOM 710 N N . TYR A 1 94 ? 17.084 9.146 -0.282 1.00 62.00 94 TYR A N 1
ATOM 711 C CA . TYR A 1 94 ? 16.254 8.481 -1.298 1.00 62.00 94 TYR A CA 1
ATOM 712 C C . TYR A 1 94 ? 15.040 7.731 -0.734 1.00 62.00 94 TYR A C 1
ATOM 714 O O . TYR A 1 94 ? 14.360 7.019 -1.476 1.00 62.00 94 TYR A O 1
ATOM 722 N N . THR A 1 95 ? 14.788 7.833 0.576 1.00 72.75 95 THR A N 1
ATOM 723 C CA . THR A 1 95 ? 13.669 7.149 1.237 1.00 72.75 95 THR A CA 1
ATOM 724 C C . THR A 1 95 ? 12.947 8.110 2.158 1.00 72.75 95 THR A C 1
ATOM 726 O O . THR A 1 95 ? 13.554 8.717 3.040 1.00 72.75 95 THR A O 1
ATOM 729 N N . LYS A 1 96 ? 11.635 8.208 1.977 1.00 79.75 96 LYS A N 1
ATOM 730 C CA . LYS A 1 96 ? 10.748 9.015 2.805 1.00 79.75 96 LYS A CA 1
ATOM 731 C C . LYS A 1 96 ? 9.740 8.095 3.479 1.00 79.75 96 LYS A C 1
ATOM 733 O O . LYS A 1 96 ? 8.994 7.407 2.789 1.00 79.75 96 LYS A O 1
ATOM 738 N N . ILE A 1 97 ? 9.717 8.092 4.807 1.00 82.50 97 ILE A N 1
ATOM 739 C CA . ILE A 1 97 ? 8.750 7.324 5.601 1.00 82.50 97 ILE A CA 1
ATOM 740 C C . ILE A 1 97 ? 7.835 8.303 6.320 1.00 82.50 97 ILE A C 1
ATOM 742 O O . ILE A 1 97 ? 8.330 9.202 6.997 1.00 82.50 97 ILE A O 1
ATOM 746 N N . GLU A 1 98 ? 6.525 8.124 6.189 1.00 83.31 98 GLU A N 1
ATOM 747 C CA . GLU A 1 98 ? 5.498 8.995 6.771 1.00 83.31 98 GLU A CA 1
ATOM 748 C C . GLU A 1 98 ? 4.463 8.165 7.531 1.00 83.31 98 GLU A C 1
ATOM 750 O O . GLU A 1 98 ? 4.168 7.041 7.128 1.00 83.31 98 GLU A O 1
ATOM 755 N N . LEU A 1 99 ? 3.883 8.733 8.592 1.00 82.19 99 LEU A N 1
ATOM 756 C CA . LEU A 1 99 ? 2.653 8.202 9.180 1.00 82.19 99 LEU A CA 1
ATOM 757 C C . LEU A 1 99 ? 1.468 8.527 8.270 1.00 82.19 99 LEU A C 1
ATOM 759 O O . LEU A 1 99 ? 1.361 9.634 7.739 1.00 82.19 99 LEU A O 1
ATOM 763 N N . ASN A 1 100 ? 0.565 7.567 8.126 1.00 83.12 100 ASN A N 1
ATOM 764 C CA . ASN A 1 100 ? -0.716 7.764 7.472 1.00 83.12 100 ASN A CA 1
ATOM 765 C C . ASN A 1 100 ? -1.630 8.637 8.351 1.00 83.12 100 ASN A C 1
ATOM 767 O O . ASN A 1 100 ? -1.535 8.641 9.581 1.00 83.12 100 ASN A O 1
ATOM 771 N N . ASN A 1 101 ? -2.550 9.367 7.720 1.00 78.75 101 ASN A N 1
ATOM 772 C CA . ASN A 1 101 ? -3.464 10.278 8.415 1.00 78.75 101 ASN A CA 1
ATOM 773 C C . ASN A 1 101 ? -4.312 9.548 9.474 1.00 78.75 101 ASN A C 1
ATOM 775 O O . ASN A 1 101 ? -5.024 8.596 9.143 1.00 78.75 101 ASN A O 1
ATOM 779 N N . GLY A 1 102 ? -4.317 10.043 10.716 1.00 72.69 102 GLY A N 1
ATOM 780 C CA . GLY A 1 102 ? -5.090 9.452 11.816 1.00 72.69 102 GLY A CA 1
ATOM 781 C C . GLY A 1 102 ? -4.363 8.340 12.581 1.00 72.69 102 GLY A C 1
ATOM 782 O O . GLY A 1 102 ? -4.981 7.674 13.411 1.00 72.69 102 GLY A O 1
ATOM 783 N N . CYS A 1 103 ? -3.075 8.114 12.302 1.00 75.06 103 CYS A N 1
ATOM 784 C CA . CYS A 1 103 ? -2.249 7.101 12.967 1.00 75.06 103 CYS A CA 1
ATOM 785 C C . CYS A 1 103 ? -1.334 7.681 14.065 1.00 75.06 103 CYS A C 1
ATOM 787 O O . CYS A 1 103 ? -0.412 7.010 14.524 1.00 75.06 103 CYS A O 1
ATOM 789 N N . GLU A 1 104 ? -1.574 8.910 14.531 1.00 73.56 104 GLU A N 1
ATOM 790 C CA . GLU A 1 104 ? -0.713 9.612 15.499 1.00 73.56 104 GLU A CA 1
ATOM 791 C C . GLU A 1 104 ? -0.694 8.937 16.886 1.00 73.56 104 GLU A C 1
ATOM 793 O O . GLU A 1 104 ? 0.259 9.092 17.652 1.00 73.56 104 GLU A O 1
ATOM 798 N N . LEU A 1 105 ? -1.741 8.167 17.208 1.00 71.81 105 LEU A N 1
ATOM 799 C CA . LEU A 1 105 ? -1.890 7.448 18.478 1.00 71.81 105 LEU A CA 1
ATOM 800 C C . LEU A 1 105 ? -1.384 5.997 18.431 1.00 71.81 105 LEU A C 1
ATOM 802 O O . LEU A 1 105 ? -1.396 5.322 19.463 1.00 71.81 105 LEU A O 1
ATOM 806 N N . VAL A 1 106 ? -0.925 5.508 17.272 1.00 72.69 106 VAL A N 1
ATOM 807 C CA . VAL A 1 106 ? -0.444 4.126 17.119 1.00 72.69 106 VAL A CA 1
ATOM 808 C C . VAL A 1 106 ? 0.787 3.896 18.005 1.00 72.69 106 VAL A C 1
ATOM 810 O O . VAL A 1 106 ? 1.629 4.781 18.215 1.00 72.69 106 VAL A O 1
ATOM 813 N N . ASN A 1 107 ? 0.872 2.711 18.611 1.00 77.81 107 ASN A N 1
ATOM 814 C CA . ASN A 1 107 ? 1.998 2.363 19.471 1.00 77.81 107 ASN A CA 1
ATOM 815 C C . ASN A 1 107 ? 3.293 2.192 18.637 1.00 77.81 107 ASN A C 1
ATOM 817 O O . ASN A 1 107 ? 3.263 1.994 17.425 1.00 77.81 107 ASN A O 1
ATOM 821 N N . GLU A 1 108 ? 4.450 2.336 19.281 1.00 78.94 108 GLU A N 1
ATOM 822 C CA . GLU A 1 108 ? 5.743 2.290 18.580 1.00 78.94 108 GLU A CA 1
ATOM 823 C C . GLU A 1 108 ? 6.058 0.892 18.024 1.00 78.94 108 GLU A C 1
ATOM 825 O O . GLU A 1 108 ? 6.629 0.775 16.944 1.00 78.94 108 GLU A O 1
ATOM 830 N N . GLU A 1 109 ? 5.623 -0.161 18.716 1.00 76.38 109 GLU A N 1
ATOM 831 C CA . GLU A 1 109 ? 5.837 -1.555 18.314 1.00 76.38 109 GLU A CA 1
ATOM 832 C C . GLU A 1 109 ? 5.115 -1.904 17.001 1.00 76.38 109 GLU A C 1
ATOM 834 O O . GLU A 1 109 ? 5.698 -2.551 16.134 1.00 76.38 109 GLU A O 1
ATOM 839 N N . CYS A 1 110 ? 3.880 -1.430 16.809 1.00 77.00 110 CYS A N 1
ATOM 840 C CA . CYS A 1 110 ? 3.113 -1.582 15.571 1.00 77.00 110 CYS A CA 1
ATOM 841 C C . CYS A 1 110 ? 3.787 -0.845 14.409 1.00 77.00 110 CYS A C 1
ATOM 843 O O . CYS A 1 110 ? 3.897 -1.396 13.315 1.00 77.00 110 CYS A O 1
ATOM 845 N N . ILE A 1 111 ? 4.284 0.372 14.657 1.00 81.44 111 ILE A N 1
ATOM 846 C CA . ILE A 1 111 ? 5.050 1.150 13.674 1.00 81.44 111 ILE A CA 1
ATOM 847 C C . ILE A 1 111 ? 6.326 0.393 13.285 1.00 81.44 111 ILE A C 1
ATOM 849 O O . ILE A 1 111 ? 6.623 0.257 12.101 1.00 81.44 111 ILE A O 1
ATOM 853 N N . GLU A 1 112 ? 7.080 -0.132 14.256 1.00 80.62 112 GLU A N 1
ATOM 854 C CA . GLU A 1 112 ? 8.296 -0.902 13.980 1.00 80.62 112 GLU A CA 1
ATOM 855 C C . GLU A 1 112 ? 7.994 -2.185 13.192 1.00 80.62 112 GLU A C 1
ATOM 857 O O . GLU A 1 112 ? 8.709 -2.515 12.238 1.00 80.62 112 GLU A O 1
ATOM 862 N N . PHE A 1 113 ? 6.942 -2.909 13.576 1.00 81.31 113 PHE A N 1
ATOM 863 C CA . PHE A 1 113 ? 6.526 -4.137 12.910 1.00 81.31 113 PHE A CA 1
ATOM 864 C C . PHE A 1 113 ? 6.154 -3.886 11.447 1.00 81.31 113 PHE A C 1
ATOM 866 O O . PHE A 1 113 ? 6.669 -4.561 10.552 1.00 81.31 113 PHE A O 1
ATOM 873 N N . GLU A 1 114 ? 5.311 -2.889 11.187 1.00 84.19 114 GLU A N 1
ATOM 874 C CA . GLU A 1 114 ? 4.906 -2.561 9.825 1.00 84.19 114 GLU A CA 1
ATOM 875 C C . GLU A 1 114 ? 6.079 -2.038 8.994 1.00 84.19 114 GLU A C 1
ATOM 877 O O . GLU A 1 114 ? 6.259 -2.443 7.845 1.00 84.19 114 GLU A O 1
ATOM 882 N N . LEU A 1 115 ? 6.942 -1.210 9.586 1.00 83.56 115 LEU A N 1
ATOM 883 C CA . LEU A 1 115 ? 8.162 -0.751 8.935 1.00 83.56 115 LEU A CA 1
ATOM 884 C C . LEU A 1 115 ? 9.038 -1.936 8.494 1.00 83.56 115 LEU A C 1
ATOM 886 O O . LEU A 1 115 ? 9.527 -1.948 7.364 1.00 83.56 115 LEU A O 1
ATOM 890 N N . ARG A 1 116 ? 9.212 -2.963 9.340 1.00 81.44 116 ARG A N 1
ATOM 891 C CA . ARG A 1 116 ? 9.927 -4.198 8.961 1.00 81.44 116 ARG A CA 1
ATOM 892 C C . ARG A 1 116 ? 9.260 -4.906 7.788 1.00 81.44 116 ARG A C 1
ATOM 894 O O . ARG A 1 116 ? 9.966 -5.340 6.879 1.00 81.44 116 ARG A O 1
ATOM 901 N N . ALA A 1 117 ? 7.935 -5.026 7.812 1.00 83.06 117 ALA A N 1
ATOM 902 C CA . ALA A 1 117 ? 7.177 -5.691 6.760 1.00 83.06 117 ALA A CA 1
ATOM 903 C C . ALA A 1 117 ? 7.319 -4.966 5.413 1.00 83.06 117 ALA A C 1
ATOM 905 O O . ALA A 1 117 ? 7.659 -5.598 4.413 1.00 83.06 117 ALA A O 1
ATOM 906 N N . LEU A 1 118 ? 7.157 -3.639 5.393 1.00 85.31 118 LEU A N 1
ATOM 907 C CA . LE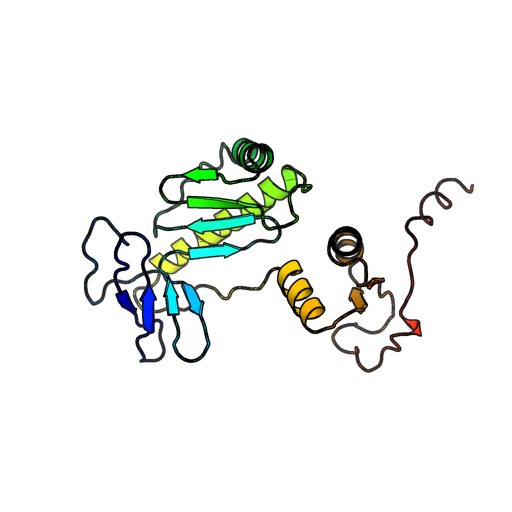U A 1 118 ? 7.294 -2.825 4.181 1.00 85.31 118 LEU A CA 1
ATOM 908 C C . LEU A 1 118 ? 8.728 -2.851 3.623 1.00 85.31 118 LEU A C 1
ATOM 910 O O . LEU A 1 118 ? 8.915 -2.905 2.408 1.00 85.31 118 LEU A O 1
ATOM 914 N N . LEU A 1 119 ? 9.752 -2.878 4.484 1.00 82.62 119 LEU A N 1
ATOM 915 C CA . LEU A 1 119 ? 11.147 -3.014 4.042 1.00 82.62 119 LEU A CA 1
ATOM 916 C C . LEU A 1 119 ? 11.450 -4.399 3.464 1.00 82.62 119 LEU A C 1
ATOM 918 O O . LEU A 1 119 ? 12.121 -4.497 2.439 1.00 82.62 119 LEU A O 1
ATOM 922 N N . LEU A 1 120 ? 10.936 -5.468 4.077 1.00 82.81 120 LEU A N 1
ATOM 923 C CA . LEU A 1 120 ? 11.064 -6.823 3.534 1.00 82.81 120 LEU A CA 1
ATOM 924 C C . LEU A 1 120 ? 10.339 -6.956 2.184 1.00 82.81 120 LEU A C 1
ATOM 926 O O . LEU A 1 120 ? 10.834 -7.598 1.253 1.00 82.81 120 LEU A O 1
ATOM 930 N N . HIS A 1 121 ? 9.174 -6.319 2.059 1.00 85.50 121 HIS A N 1
ATOM 931 C CA . HIS A 1 121 ? 8.423 -6.254 0.809 1.00 85.50 121 HIS A CA 1
ATOM 932 C C . HIS A 1 121 ? 9.227 -5.534 -0.278 1.00 85.50 121 HIS A C 1
ATOM 934 O O . HIS A 1 121 ? 9.346 -6.050 -1.390 1.00 85.50 121 HIS A O 1
ATOM 940 N N . TRP A 1 122 ? 9.869 -4.411 0.050 1.00 85.81 122 TRP A N 1
ATOM 941 C CA . TRP A 1 122 ? 10.770 -3.721 -0.873 1.00 85.81 122 TRP A CA 1
ATOM 942 C C . TRP A 1 122 ? 11.953 -4.587 -1.323 1.00 85.81 122 TRP A C 1
ATOM 944 O O . TRP A 1 122 ? 12.227 -4.673 -2.521 1.00 85.81 122 TRP A O 1
ATOM 954 N N . GLU A 1 123 ? 12.624 -5.274 -0.391 1.00 82.94 123 GLU A N 1
ATOM 955 C CA . GLU A 1 123 ? 13.710 -6.213 -0.714 1.00 82.94 123 GLU A CA 1
ATOM 956 C C . GLU A 1 123 ? 13.233 -7.281 -1.714 1.00 82.94 123 GLU A C 1
ATOM 958 O O . GLU A 1 123 ? 13.909 -7.550 -2.708 1.00 82.94 123 GLU A O 1
ATOM 963 N N . THR A 1 124 ? 12.025 -7.812 -1.515 1.00 84.69 124 THR A N 1
ATOM 964 C CA . THR A 1 124 ? 11.416 -8.812 -2.406 1.00 84.69 124 THR A CA 1
ATOM 965 C C . THR A 1 124 ? 11.133 -8.249 -3.804 1.00 84.69 124 THR A C 1
ATOM 967 O O . THR A 1 124 ? 11.413 -8.913 -4.805 1.00 84.69 124 THR A O 1
ATOM 970 N N . ILE A 1 125 ? 10.615 -7.016 -3.895 1.00 87.00 125 ILE A N 1
ATOM 971 C CA . ILE A 1 125 ? 10.369 -6.323 -5.172 1.00 87.00 125 ILE A CA 1
ATOM 972 C C . ILE A 1 125 ? 11.680 -6.131 -5.940 1.00 87.00 125 ILE A C 1
ATOM 974 O O . ILE A 1 125 ? 11.736 -6.442 -7.130 1.00 87.00 125 ILE A O 1
ATOM 978 N N . LEU A 1 126 ? 12.741 -5.671 -5.270 1.00 84.81 126 LEU A N 1
ATOM 979 C CA . LEU A 1 126 ? 14.056 -5.478 -5.887 1.00 84.81 126 LEU A CA 1
ATOM 980 C C . LEU A 1 126 ? 14.675 -6.794 -6.367 1.00 84.81 126 LEU A C 1
ATOM 982 O O . LEU A 1 126 ? 15.233 -6.874 -7.462 1.00 84.81 126 LEU A O 1
ATOM 986 N N . GLU A 1 127 ? 14.583 -7.852 -5.565 1.00 84.44 127 GLU A N 1
ATOM 987 C CA . GLU A 1 127 ? 15.074 -9.167 -5.973 1.00 84.44 127 GLU A CA 1
ATOM 988 C C . GLU A 1 127 ? 14.329 -9.700 -7.197 1.00 84.44 127 GLU A C 1
ATOM 990 O O . GLU A 1 127 ? 14.948 -10.287 -8.088 1.00 84.44 127 GLU A O 1
ATOM 995 N N . ALA A 1 128 ? 13.013 -9.492 -7.263 1.00 83.81 128 ALA A N 1
ATOM 996 C CA . ALA A 1 128 ? 12.224 -9.829 -8.437 1.00 83.81 128 ALA A CA 1
ATOM 997 C C . ALA A 1 128 ? 12.627 -8.965 -9.642 1.00 83.81 128 ALA A C 1
ATOM 999 O O . ALA A 1 128 ? 12.852 -9.514 -10.718 1.00 83.81 128 ALA A O 1
ATOM 1000 N N . SER A 1 129 ? 12.806 -7.651 -9.473 1.00 83.44 129 SER A N 1
ATOM 1001 C CA . SER A 1 129 ? 13.141 -6.747 -10.581 1.00 83.44 129 SER A CA 1
ATOM 1002 C C . SER A 1 129 ? 14.496 -7.059 -11.221 1.00 83.44 129 SER A C 1
ATOM 1004 O O . SER A 1 129 ? 14.653 -6.902 -12.427 1.00 83.44 129 SER A O 1
ATOM 1006 N N . ILE A 1 130 ? 15.474 -7.537 -10.445 1.00 82.75 130 ILE A N 1
ATOM 1007 C CA . ILE A 1 130 ? 16.816 -7.884 -10.951 1.00 82.75 130 ILE A CA 1
ATOM 1008 C C . ILE A 1 130 ? 16.815 -9.217 -11.723 1.00 82.75 130 ILE A C 1
ATOM 1010 O O . ILE A 1 130 ? 17.646 -9.425 -12.610 1.00 82.75 130 ILE A O 1
ATOM 1014 N N . LYS A 1 131 ? 15.893 -10.138 -11.412 1.00 82.62 131 LYS A N 1
ATOM 1015 C CA . LYS A 1 131 ? 15.859 -11.486 -12.013 1.00 82.62 131 LYS A CA 1
ATOM 1016 C C . LYS A 1 131 ? 15.420 -11.493 -13.478 1.00 82.62 131 LYS A C 1
ATOM 1018 O O . LYS A 1 131 ? 15.771 -12.425 -14.203 1.00 82.62 131 LYS A O 1
ATOM 1023 N N . PHE A 1 132 ? 14.672 -10.488 -13.930 1.00 77.88 132 PHE A N 1
ATOM 1024 C CA . PHE A 1 132 ? 14.058 -10.488 -15.257 1.00 77.88 132 PHE A CA 1
ATOM 1025 C C . PHE A 1 132 ? 14.635 -9.402 -16.166 1.00 77.88 132 PHE A C 1
ATOM 1027 O O . PHE A 1 132 ? 14.820 -8.260 -15.768 1.00 77.88 132 PHE A O 1
ATOM 1034 N N . LYS A 1 133 ? 14.897 -9.769 -17.427 1.00 81.38 133 LYS A N 1
ATOM 1035 C CA . LYS A 1 133 ? 15.442 -8.872 -18.466 1.00 81.38 133 LYS A CA 1
ATOM 1036 C C . LYS A 1 133 ? 14.383 -8.360 -19.453 1.00 81.38 133 LYS A C 1
ATOM 1038 O O . LYS A 1 133 ? 14.712 -7.998 -20.577 1.00 81.38 133 LYS A O 1
ATOM 1043 N N . LYS A 1 134 ? 13.108 -8.412 -19.073 1.00 84.81 134 LYS A N 1
ATOM 1044 C CA . LYS A 1 134 ? 11.963 -7.997 -19.894 1.00 84.81 134 LYS A CA 1
ATOM 1045 C C . LYS A 1 134 ? 10.881 -7.383 -19.001 1.00 84.81 134 LYS A C 1
ATOM 1047 O O . LYS A 1 134 ? 10.887 -7.704 -17.809 1.00 84.81 134 LYS A O 1
ATOM 1052 N N . PRO A 1 135 ? 9.958 -6.572 -19.551 1.00 85.19 135 PRO A N 1
ATOM 1053 C CA . PRO A 1 135 ? 8.820 -6.062 -18.797 1.00 85.19 135 PRO A CA 1
ATOM 1054 C C . PRO A 1 135 ? 8.070 -7.197 -18.098 1.00 85.19 135 PRO A C 1
ATOM 1056 O O . PRO A 1 135 ? 7.800 -8.246 -18.695 1.00 85.19 135 PRO A O 1
ATOM 1059 N N . LEU A 1 136 ? 7.795 -7.004 -16.811 1.00 86.62 136 LEU A N 1
ATOM 1060 C CA . LEU A 1 136 ? 7.135 -7.983 -15.964 1.00 86.62 136 LEU A CA 1
ATOM 1061 C C . LEU A 1 136 ? 6.311 -7.267 -14.899 1.00 86.62 136 LEU A C 1
ATOM 1063 O O . LEU A 1 136 ? 6.767 -6.316 -14.269 1.00 86.62 136 LEU A O 1
ATOM 1067 N N . PHE A 1 137 ? 5.126 -7.807 -14.648 1.00 87.81 137 PHE A N 1
ATOM 1068 C CA . PHE A 1 137 ? 4.325 -7.456 -13.494 1.00 87.81 137 PHE A CA 1
ATOM 1069 C C . PHE A 1 137 ? 4.926 -8.059 -12.215 1.00 87.81 137 PHE A C 1
ATOM 1071 O O . PHE A 1 137 ? 4.937 -9.278 -12.045 1.00 87.81 137 PHE A O 1
ATOM 1078 N N . ILE A 1 138 ? 5.462 -7.209 -11.336 1.00 86.50 138 ILE A N 1
ATOM 1079 C CA . ILE A 1 138 ? 6.157 -7.647 -10.112 1.00 86.50 138 ILE A CA 1
ATOM 1080 C C . ILE A 1 138 ? 5.203 -7.726 -8.917 1.00 86.50 138 ILE A C 1
ATOM 1082 O O . ILE A 1 138 ? 5.323 -8.630 -8.091 1.00 86.50 138 ILE A O 1
ATOM 1086 N N . HIS A 1 139 ? 4.272 -6.780 -8.799 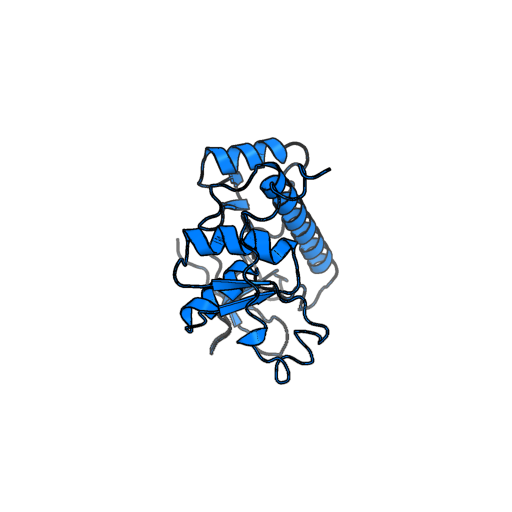1.00 85.19 139 HIS A N 1
ATOM 1087 C CA . HIS A 1 139 ? 3.425 -6.656 -7.620 1.00 85.19 139 HIS A CA 1
ATOM 1088 C C . HIS A 1 139 ? 2.062 -6.048 -7.957 1.00 85.19 139 HIS A C 1
ATOM 1090 O O . HIS A 1 139 ? 1.986 -5.033 -8.647 1.00 85.19 139 HIS A O 1
ATOM 1096 N N . GLN A 1 140 ? 1.008 -6.641 -7.393 1.00 81.19 140 GLN A N 1
ATOM 1097 C CA . GLN A 1 140 ? -0.334 -6.071 -7.354 1.00 81.19 140 GLN A CA 1
ATOM 1098 C C . GLN A 1 140 ? -0.576 -5.443 -5.988 1.00 81.19 140 GLN A C 1
ATOM 1100 O O . GLN A 1 140 ? -0.531 -6.143 -4.976 1.00 81.19 140 GLN A O 1
ATOM 1105 N N . HIS A 1 141 ? -0.855 -4.141 -5.962 1.00 72.12 141 HIS A N 1
ATOM 1106 C CA . HIS A 1 141 ? -1.183 -3.465 -4.716 1.00 72.12 141 HIS A CA 1
ATOM 1107 C C . HIS A 1 141 ? -2.545 -3.937 -4.194 1.00 72.12 141 HIS A C 1
ATOM 1109 O O . HIS A 1 141 ? -3.560 -3.818 -4.880 1.00 72.12 141 HIS A O 1
ATOM 1115 N N . THR A 1 142 ? -2.567 -4.436 -2.962 1.00 65.81 142 THR A N 1
ATOM 1116 C CA . THR A 1 142 ? -3.788 -4.596 -2.171 1.00 65.81 142 THR A CA 1
ATOM 1117 C C . THR A 1 142 ? -3.973 -3.337 -1.336 1.00 65.81 142 THR A C 1
ATOM 1119 O O . THR A 1 142 ? -3.094 -3.000 -0.543 1.00 65.81 142 THR A O 1
ATOM 1122 N N . GLN A 1 143 ? -5.087 -2.630 -1.527 1.00 63.59 143 GLN A N 1
ATOM 1123 C CA . GLN A 1 143 ? -5.362 -1.398 -0.787 1.00 63.59 143 GLN A CA 1
ATOM 1124 C C . GLN A 1 143 ? -5.466 -1.678 0.724 1.00 63.59 143 GLN A C 1
ATOM 1126 O O . GLN A 1 143 ? -6.080 -2.681 1.102 1.00 63.59 143 GLN A O 1
ATOM 1131 N N . PRO A 1 144 ? -4.909 -0.812 1.595 1.00 66.81 144 PRO A N 1
ATOM 1132 C CA . PRO A 1 144 ? -5.100 -0.931 3.036 1.00 66.81 144 PRO A CA 1
ATOM 1133 C C . PRO A 1 144 ? -6.588 -0.930 3.389 1.00 66.81 144 PRO A C 1
ATOM 1135 O O . PRO A 1 144 ? -7.372 -0.191 2.786 1.00 66.81 144 PRO A O 1
ATOM 1138 N N . MET A 1 145 ? -6.976 -1.707 4.405 1.00 70.25 145 MET A N 1
ATOM 1139 C CA . MET A 1 145 ? -8.377 -1.809 4.832 1.00 70.25 145 MET A CA 1
ATOM 1140 C C . MET A 1 145 ? -8.959 -0.416 5.124 1.00 70.25 145 MET A C 1
ATOM 1142 O O . MET A 1 145 ? -10.003 -0.053 4.592 1.00 70.25 145 MET A O 1
ATOM 1146 N N . ASN A 1 146 ? -8.229 0.426 5.859 1.00 68.38 146 ASN A N 1
ATOM 1147 C CA . ASN A 1 146 ? -8.678 1.783 6.180 1.00 68.38 146 ASN A CA 1
ATOM 1148 C C . ASN A 1 146 ? -8.990 2.616 4.923 1.00 68.38 146 ASN A C 1
ATOM 1150 O O . ASN A 1 146 ? -9.975 3.342 4.910 1.00 68.38 146 ASN A O 1
ATOM 1154 N N . THR A 1 147 ? -8.224 2.468 3.837 1.00 72.75 147 THR A N 1
ATOM 1155 C CA . THR A 1 147 ? -8.494 3.167 2.570 1.00 72.75 147 THR A CA 1
ATOM 1156 C C . THR A 1 147 ? -9.774 2.667 1.906 1.00 72.75 147 THR A C 1
ATOM 1158 O O . THR A 1 147 ? -10.604 3.476 1.494 1.00 72.75 147 THR A O 1
ATOM 1161 N N . LEU A 1 148 ? -9.967 1.348 1.844 1.00 76.94 148 LEU A N 1
ATOM 1162 C CA . LEU A 1 148 ? -11.205 0.748 1.333 1.00 76.94 148 LEU A CA 1
ATOM 1163 C C . LEU A 1 148 ? -12.420 1.198 2.158 1.00 76.94 148 LEU A C 1
ATOM 1165 O O . LEU A 1 148 ? -13.481 1.492 1.611 1.00 76.94 148 LEU A O 1
ATOM 1169 N N . LEU A 1 149 ? -12.248 1.300 3.476 1.00 81.50 149 LEU A N 1
ATOM 1170 C CA . LEU A 1 149 ? -13.275 1.749 4.404 1.00 81.50 149 LEU A CA 1
ATOM 1171 C C . LEU A 1 149 ? -13.639 3.222 4.196 1.00 81.50 149 LEU A C 1
ATOM 1173 O O . LEU A 1 149 ? -14.816 3.557 4.102 1.00 81.50 149 LEU A O 1
ATOM 1177 N N . GLU A 1 150 ? -12.640 4.100 4.094 1.00 81.56 150 GLU A N 1
ATOM 1178 C CA . GLU A 1 150 ? -12.831 5.526 3.810 1.00 81.56 150 GLU A CA 1
ATOM 1179 C C . GLU A 1 150 ? -13.561 5.733 2.478 1.00 81.56 150 GLU A C 1
ATOM 1181 O O . GLU A 1 150 ? -14.496 6.533 2.397 1.00 81.56 150 GLU A O 1
ATOM 1186 N N . GLN A 1 151 ? -13.178 4.972 1.449 1.00 82.12 151 GLN A N 1
ATOM 1187 C CA . GLN A 1 151 ? -13.843 4.994 0.149 1.00 82.12 151 GLN A CA 1
ATOM 1188 C C . GLN A 1 151 ? -15.302 4.545 0.258 1.00 82.12 151 GLN A C 1
ATOM 1190 O O . GLN A 1 151 ? -16.187 5.266 -0.204 1.00 82.12 151 GLN A O 1
ATOM 1195 N N . ALA A 1 152 ? -15.574 3.418 0.918 1.00 85.50 152 ALA A N 1
ATOM 1196 C CA . ALA A 1 152 ? -16.933 2.926 1.134 1.00 85.50 152 ALA A CA 1
ATOM 1197 C C . ALA A 1 152 ? -17.803 3.958 1.878 1.00 85.50 152 ALA A C 1
ATOM 1199 O O . ALA A 1 152 ? -18.920 4.261 1.455 1.00 85.50 152 ALA A O 1
ATOM 1200 N N . ILE A 1 153 ? -17.278 4.567 2.945 1.00 87.25 153 ILE A N 1
ATOM 1201 C CA . ILE A 1 153 ? -17.992 5.597 3.713 1.00 87.25 153 ILE A CA 1
ATOM 1202 C C . ILE A 1 153 ? -18.260 6.836 2.852 1.00 87.25 153 ILE A C 1
ATOM 1204 O O . ILE A 1 153 ? -19.364 7.378 2.889 1.00 87.25 153 ILE A O 1
ATOM 1208 N N . SER A 1 154 ? -17.297 7.263 2.027 1.00 82.62 154 SER A N 1
ATOM 1209 C CA . SER A 1 154 ? -17.487 8.395 1.107 1.00 82.62 154 SER A CA 1
ATOM 1210 C C . SER A 1 154 ? -18.593 8.148 0.072 1.00 82.62 154 SER A C 1
ATOM 1212 O O . SER A 1 154 ? -19.246 9.090 -0.372 1.00 82.62 154 SER A O 1
ATOM 1214 N N . GLN A 1 155 ? -18.849 6.879 -0.260 1.00 88.75 155 GLN A N 1
ATOM 1215 C CA . GLN A 1 155 ? -19.935 6.442 -1.140 1.00 88.75 155 GLN A CA 1
ATOM 1216 C C . GLN A 1 155 ? -21.278 6.272 -0.405 1.00 88.75 155 GLN A C 1
ATOM 1218 O O . GLN A 1 155 ? -22.268 5.882 -1.018 1.00 88.75 155 GLN A O 1
ATOM 1223 N N . GLY A 1 156 ? -21.338 6.582 0.895 1.00 89.06 156 GLY A N 1
ATOM 1224 C CA . GLY A 1 156 ? -22.563 6.548 1.696 1.00 89.06 156 GLY A CA 1
ATOM 1225 C C . GLY A 1 156 ? -22.771 5.269 2.506 1.00 89.06 156 GLY A C 1
ATOM 1226 O O . GLY A 1 156 ? -23.855 5.076 3.059 1.00 89.06 156 GLY A O 1
ATOM 1227 N N . VAL A 1 157 ? -21.763 4.397 2.619 1.00 90.19 157 VAL A N 1
ATOM 1228 C CA . VAL A 1 157 ? -21.836 3.238 3.522 1.00 90.19 157 VAL A CA 1
ATOM 1229 C C . VAL A 1 157 ? -21.821 3.720 4.973 1.00 90.19 157 VAL A C 1
ATOM 1231 O O . VAL A 1 157 ? -20.897 4.401 5.412 1.00 90.19 157 VAL A O 1
ATOM 1234 N N . THR A 1 158 ? -22.857 3.355 5.728 1.00 88.94 158 THR A N 1
ATOM 1235 C CA . THR A 1 158 ? -23.050 3.777 7.129 1.00 88.94 158 THR A CA 1
ATOM 1236 C C . THR A 1 158 ? -23.002 2.621 8.123 1.00 88.94 158 THR A C 1
ATOM 1238 O O . THR A 1 158 ? -22.846 2.851 9.322 1.00 88.94 158 THR A O 1
ATOM 1241 N N . GLU A 1 159 ? -23.106 1.383 7.644 1.00 90.81 159 GLU A N 1
ATOM 1242 C CA . GLU A 1 159 ? -23.097 0.174 8.461 1.00 90.81 159 GLU A CA 1
ATOM 1243 C C . GLU A 1 159 ? -22.070 -0.810 7.905 1.00 90.81 159 GLU A C 1
ATOM 1245 O O . GLU A 1 159 ? -22.077 -1.133 6.719 1.00 90.81 159 GLU A O 1
ATOM 1250 N N . ILE A 1 160 ? -21.165 -1.255 8.771 1.00 90.69 160 ILE A N 1
ATOM 1251 C CA . ILE A 1 160 ? -20.056 -2.151 8.450 1.00 90.69 160 ILE A CA 1
ATOM 1252 C C . ILE A 1 160 ? -20.208 -3.395 9.320 1.00 90.69 160 ILE A C 1
ATOM 1254 O O . ILE A 1 160 ? -20.419 -3.286 10.528 1.00 90.69 160 ILE A O 1
ATOM 1258 N N . PHE A 1 161 ? -20.085 -4.577 8.726 1.00 91.19 161 PHE A N 1
ATOM 1259 C CA . PHE A 1 161 ? -20.159 -5.850 9.439 1.00 91.19 161 PHE A CA 1
ATOM 1260 C C . PHE A 1 161 ? -18.819 -6.576 9.338 1.00 91.19 161 PHE A C 1
ATOM 1262 O O . PHE A 1 161 ? -18.182 -6.566 8.287 1.00 91.19 161 PHE A O 1
ATOM 1269 N N . THR A 1 162 ? -18.385 -7.195 10.434 1.00 88.62 162 THR A N 1
ATOM 1270 C CA . THR A 1 162 ? -17.190 -8.047 10.456 1.00 88.62 162 THR A CA 1
ATOM 1271 C C . THR A 1 162 ? -17.404 -9.237 11.378 1.00 88.62 162 THR A C 1
ATOM 1273 O O . THR A 1 162 ? -17.956 -9.095 12.466 1.00 88.62 162 THR A O 1
ATOM 1276 N N . ASP A 1 163 ? -16.961 -10.406 10.942 1.00 89.69 163 ASP A N 1
ATOM 1277 C CA . ASP A 1 163 ? -16.899 -11.650 11.712 1.00 89.69 163 ASP A CA 1
ATOM 1278 C C . ASP A 1 163 ? -15.551 -11.829 12.441 1.00 89.69 163 ASP A C 1
ATOM 1280 O O . ASP A 1 163 ? -15.378 -12.744 13.247 1.00 89.69 163 ASP A O 1
ATOM 1284 N N . SER A 1 164 ? -14.602 -10.909 12.228 1.00 88.12 164 SER A N 1
ATOM 1285 C CA . SER A 1 164 ? -13.310 -10.874 12.910 1.00 88.12 164 SER A CA 1
ATOM 1286 C C . SER A 1 164 ? -13.369 -10.005 14.166 1.00 88.12 164 SER A C 1
ATOM 1288 O O . SER A 1 164 ? -13.638 -8.800 14.132 1.00 88.12 164 SER A O 1
ATOM 1290 N N . GLN A 1 165 ? -13.085 -10.625 15.313 1.00 84.00 165 GLN A N 1
ATOM 1291 C CA . GLN A 1 165 ? -13.119 -9.954 16.612 1.00 84.00 165 GLN A CA 1
ATOM 1292 C C . GLN A 1 165 ? -12.026 -8.880 16.733 1.00 84.00 165 GLN A C 1
ATOM 1294 O O . GLN A 1 165 ? -12.276 -7.839 17.350 1.00 84.00 165 GLN A O 1
ATOM 1299 N N . ASP A 1 166 ? -10.865 -9.112 16.117 1.00 79.94 166 ASP A N 1
ATOM 1300 C CA . ASP A 1 166 ? -9.735 -8.179 16.090 1.00 79.94 166 ASP A CA 1
ATOM 1301 C C . ASP A 1 166 ? -10.060 -6.964 15.212 1.00 79.94 166 ASP A C 1
ATOM 1303 O O . ASP A 1 166 ? -9.889 -5.817 15.636 1.00 79.94 166 ASP A O 1
ATOM 1307 N N . MET A 1 167 ? -10.637 -7.197 14.024 1.00 81.62 167 MET A N 1
ATOM 1308 C CA . MET A 1 167 ? -11.099 -6.116 13.146 1.00 81.62 167 MET A CA 1
ATOM 1309 C C . MET A 1 167 ? -12.197 -5.287 13.802 1.00 81.62 167 MET A C 1
ATOM 1311 O O . MET A 1 167 ? -12.149 -4.060 13.737 1.00 81.62 167 MET A O 1
ATOM 1315 N N . TYR A 1 168 ? -13.163 -5.926 14.471 1.00 87.56 168 TYR A N 1
ATOM 1316 C CA . TYR A 1 168 ? -14.228 -5.214 15.175 1.00 87.56 168 TYR A CA 1
ATOM 1317 C C . TYR A 1 168 ? -13.656 -4.226 16.195 1.00 87.56 168 TYR A C 1
ATOM 1319 O O . TYR A 1 168 ? -14.072 -3.070 16.232 1.00 87.56 168 TYR A O 1
ATOM 1327 N N . GLN A 1 169 ? -12.684 -4.649 17.006 1.00 81.06 169 GLN A N 1
ATOM 1328 C CA . GLN A 1 169 ? -12.074 -3.793 18.028 1.00 81.06 169 GLN A CA 1
ATOM 1329 C C . GLN A 1 169 ? -11.254 -2.649 17.417 1.00 81.06 169 GLN A C 1
ATOM 1331 O O . GLN A 1 169 ? -11.411 -1.495 17.835 1.00 81.06 169 GLN A O 1
ATOM 1336 N N . SER A 1 170 ? -10.429 -2.958 16.412 1.00 75.38 170 SER A N 1
ATOM 1337 C CA . SER A 1 170 ? -9.594 -1.971 15.717 1.00 75.38 170 SER A CA 1
ATOM 1338 C C . SER A 1 170 ? -10.452 -0.897 15.037 1.00 75.38 170 SER A C 1
ATOM 1340 O O . SER A 1 170 ? -10.330 0.300 15.321 1.00 75.38 170 SER A O 1
ATOM 1342 N N . LEU A 1 171 ? -11.425 -1.326 14.230 1.00 83.06 171 LEU A N 1
ATOM 1343 C CA . LEU A 1 171 ? -12.280 -0.425 13.464 1.00 83.06 171 LEU A CA 1
ATOM 1344 C C . LEU A 1 171 ? -13.283 0.336 14.337 1.00 83.06 171 LEU A C 1
ATOM 1346 O O . LEU A 1 171 ? -13.591 1.481 14.020 1.00 83.06 171 LEU A O 1
ATOM 1350 N N . THR A 1 172 ? -13.763 -0.234 15.451 1.00 85.19 172 THR A N 1
ATOM 1351 C CA . THR A 1 172 ? -14.630 0.501 16.397 1.00 85.19 172 THR A CA 1
ATOM 1352 C C . THR A 1 172 ? -13.926 1.754 16.909 1.00 85.19 172 THR A C 1
ATOM 1354 O O . THR A 1 172 ? -14.506 2.841 16.901 1.00 85.19 172 THR A O 1
ATOM 1357 N N . SER A 1 173 ? -12.664 1.613 17.322 1.00 75.31 173 SER A N 1
ATOM 1358 C CA . SER A 1 173 ? -11.868 2.731 17.832 1.00 75.31 173 SER A CA 1
ATOM 1359 C C . SER A 1 173 ? -11.641 3.773 16.737 1.00 75.31 173 SER A C 1
ATOM 1361 O O . SER A 1 173 ? -11.934 4.952 16.936 1.00 75.31 173 SER A O 1
ATOM 1363 N N . TYR A 1 174 ? -11.224 3.329 15.550 1.00 77.50 174 TYR A N 1
ATOM 1364 C CA . TYR A 1 174 ? -10.970 4.189 14.394 1.00 77.50 174 TYR A CA 1
ATOM 1365 C C . TYR A 1 174 ? -12.212 4.980 13.933 1.00 77.50 174 TYR A C 1
ATOM 1367 O O . TYR A 1 174 ? -12.171 6.208 13.808 1.00 77.50 174 TYR A O 1
ATOM 1375 N N . LEU A 1 175 ? -13.345 4.298 13.735 1.00 84.12 175 LEU A N 1
ATOM 1376 C CA . LEU A 1 175 ? -14.592 4.906 13.263 1.00 84.12 175 LEU A CA 1
ATOM 1377 C C . LEU A 1 175 ? -15.178 5.877 14.286 1.00 84.12 175 LEU A C 1
ATOM 1379 O O . LEU A 1 175 ? -15.666 6.934 13.899 1.00 84.12 175 LEU A O 1
ATOM 1383 N N . SER A 1 176 ? -15.082 5.569 15.584 1.00 78.31 176 SER A N 1
ATOM 1384 C CA . SER A 1 176 ? -15.607 6.449 16.637 1.00 78.31 176 SER A CA 1
ATOM 1385 C C . SER A 1 176 ? -14.969 7.843 16.634 1.00 78.31 176 SER A C 1
ATOM 1387 O O . SER A 1 176 ? -15.630 8.822 16.976 1.00 78.31 176 SER A O 1
ATOM 1389 N N . VAL A 1 177 ? -13.706 7.933 16.207 1.00 72.94 177 VAL A N 1
ATOM 1390 C CA . VAL A 1 177 ? -12.951 9.187 16.127 1.00 72.94 177 VAL A CA 1
ATOM 1391 C C . VAL A 1 177 ? -13.180 9.881 14.786 1.00 72.94 177 VAL A C 1
ATOM 1393 O O . VAL A 1 177 ? -13.435 11.084 14.753 1.00 72.94 177 VAL A O 1
ATOM 1396 N N . LYS A 1 178 ? -13.079 9.141 13.675 1.00 73.50 178 LYS A N 1
ATOM 1397 C CA . LYS A 1 178 ? -13.005 9.732 12.328 1.00 73.50 178 LYS A CA 1
ATOM 1398 C C . LYS A 1 178 ? -14.356 9.824 11.611 1.00 73.50 178 LYS A C 1
ATOM 1400 O O . LYS A 1 178 ? -14.573 10.756 10.841 1.00 73.50 178 LYS A O 1
ATOM 1405 N N . TYR A 1 179 ? -15.270 8.893 11.882 1.00 82.44 179 TYR A N 1
ATOM 1406 C CA . TYR A 1 179 ? -16.575 8.776 11.224 1.00 82.44 179 TYR A CA 1
ATOM 1407 C C . TYR A 1 179 ? -17.670 8.380 12.232 1.00 82.44 179 TYR A C 1
ATOM 1409 O O . TYR A 1 179 ? -18.222 7.283 12.146 1.00 82.44 179 TYR A O 1
ATOM 1417 N N . PRO A 1 180 ? -18.029 9.258 13.187 1.00 81.12 180 PRO A N 1
ATOM 1418 C CA . PRO A 1 180 ? -18.912 8.910 14.308 1.00 81.12 180 PRO A CA 1
ATOM 1419 C C . PRO A 1 180 ? -20.342 8.520 13.894 1.00 81.12 180 PRO A C 1
ATOM 1421 O O . PRO A 1 180 ? -21.074 7.915 14.676 1.00 81.12 180 PRO A O 1
ATOM 1424 N N . SER A 1 181 ? -20.762 8.874 12.676 1.00 85.31 181 SER A N 1
ATOM 1425 C CA . SER A 1 181 ? -22.051 8.468 12.105 1.00 85.31 181 SER A CA 1
ATOM 1426 C C . SER A 1 181 ? -22.049 7.031 11.570 1.00 85.31 181 SER A C 1
ATOM 1428 O O . SER A 1 181 ? -23.119 6.433 11.453 1.00 85.31 181 SER A O 1
ATOM 1430 N N . SER A 1 182 ? -20.872 6.483 11.262 1.00 87.94 182 SER A N 1
ATOM 1431 C CA . SER A 1 182 ? -20.694 5.124 10.756 1.00 87.94 182 SER A CA 1
ATOM 1432 C C . SER A 1 182 ? -20.695 4.132 11.916 1.00 87.94 182 SER A C 1
ATOM 1434 O O . SER A 1 182 ? -20.081 4.365 12.958 1.00 87.94 182 SER A O 1
ATOM 1436 N N . LYS A 1 183 ? -21.387 3.005 11.752 1.00 89.00 183 LYS A N 1
ATOM 1437 C CA . LYS A 1 183 ? -21.502 1.961 12.775 1.00 89.00 183 LYS A CA 1
ATOM 1438 C C . LYS A 1 183 ? -20.827 0.690 12.299 1.00 89.00 183 LYS A C 1
ATOM 1440 O O . LYS A 1 183 ? -21.017 0.282 11.159 1.00 89.00 183 LYS A O 1
ATOM 1445 N N . ILE A 1 184 ? -20.101 0.044 13.203 1.00 90.50 184 ILE A N 1
ATOM 1446 C CA . ILE A 1 184 ? -19.579 -1.302 12.993 1.00 90.50 184 ILE A CA 1
ATOM 1447 C C . ILE A 1 184 ? -20.317 -2.301 13.887 1.00 90.50 184 ILE A C 1
ATOM 1449 O O . ILE A 1 184 ? -20.602 -2.010 15.051 1.00 90.50 184 ILE A O 1
ATOM 1453 N N . TYR A 1 185 ? -20.629 -3.470 13.336 1.00 91.31 185 TYR A N 1
ATOM 1454 C CA . TYR A 1 185 ? -21.300 -4.571 14.016 1.00 91.31 185 TYR A CA 1
ATOM 1455 C C . TYR A 1 185 ? -20.460 -5.843 13.906 1.00 91.31 185 TYR A C 1
ATOM 1457 O O . TYR A 1 185 ? -19.882 -6.134 12.857 1.00 91.31 185 TYR A O 1
ATOM 1465 N N . PHE A 1 186 ? -20.395 -6.595 15.004 1.00 91.06 186 PHE A N 1
ATOM 1466 C CA . PHE A 1 186 ? -19.781 -7.916 15.006 1.00 91.06 186 PHE A CA 1
ATOM 1467 C C . PHE A 1 186 ? -20.820 -8.941 14.557 1.00 91.06 186 PHE A C 1
ATOM 1469 O O . PHE A 1 186 ? -21.891 -9.026 15.158 1.00 91.06 186 PHE A O 1
ATOM 1476 N N . TYR A 1 187 ? -20.499 -9.694 13.513 1.00 89.62 187 TYR A N 1
ATOM 1477 C CA . TYR A 1 187 ? -21.328 -10.766 12.992 1.00 89.62 187 TYR A CA 1
ATOM 1478 C C . TYR A 1 187 ? -20.865 -12.103 13.580 1.00 89.62 187 TYR A C 1
ATOM 1480 O O . TYR A 1 187 ? -19.735 -12.522 13.356 1.00 89.62 187 TYR A O 1
ATOM 1488 N N . ASP A 1 188 ? -21.734 -12.777 14.330 1.00 87.31 188 ASP A N 1
ATOM 1489 C CA . ASP A 1 188 ? -21.477 -14.098 14.922 1.00 87.31 188 ASP A CA 1
ATOM 1490 C C . ASP A 1 188 ? -22.460 -15.173 14.435 1.00 87.31 188 ASP A C 1
ATOM 1492 O O . ASP A 1 188 ? -22.631 -16.218 15.068 1.00 87.31 188 ASP A O 1
ATOM 1496 N N . GLY A 1 189 ? -23.124 -14.907 13.307 1.00 83.56 189 GLY A N 1
ATOM 1497 C CA . GLY A 1 189 ? -24.077 -15.830 12.712 1.00 83.56 189 GLY A CA 1
ATOM 1498 C C . GLY A 1 189 ? -23.411 -17.073 12.120 1.00 83.56 189 GLY A C 1
ATOM 1499 O O . GLY A 1 189 ? -22.207 -17.134 11.899 1.00 83.56 189 GLY A O 1
ATOM 1500 N N . GLN A 1 190 ? -24.228 -18.095 11.862 1.00 81.62 190 GLN A N 1
ATOM 1501 C CA . GLN A 1 190 ? -23.752 -19.378 11.330 1.00 81.62 190 GLN A CA 1
ATOM 1502 C C . GLN A 1 190 ? -23.476 -19.358 9.822 1.00 81.62 190 GLN A C 1
ATOM 1504 O O . GLN A 1 190 ? -22.872 -20.295 9.304 1.00 81.62 190 GLN A O 1
ATOM 1509 N N . LEU A 1 191 ? -23.978 -18.350 9.106 1.00 85.69 191 LEU A N 1
ATOM 1510 C CA . LEU A 1 191 ? -23.798 -18.240 7.663 1.00 85.69 191 LEU A CA 1
ATOM 1511 C C . LEU A 1 191 ? -22.507 -17.485 7.374 1.00 85.69 191 LEU A C 1
ATOM 1513 O O . LEU A 1 191 ? -22.241 -16.468 7.999 1.00 85.69 191 LEU A O 1
ATOM 1517 N N . ASP A 1 192 ? -21.731 -17.954 6.404 1.00 86.62 192 ASP A N 1
ATOM 1518 C CA . ASP A 1 192 ? -20.538 -17.233 5.972 1.00 86.62 192 ASP A CA 1
ATOM 1519 C C . ASP A 1 192 ? -20.912 -15.839 5.437 1.00 86.62 192 ASP A C 1
ATOM 1521 O O . ASP A 1 192 ? -21.789 -15.698 4.574 1.00 86.62 192 ASP A O 1
ATOM 1525 N N . ILE A 1 193 ? -20.265 -14.804 5.979 1.00 86.69 193 ILE A N 1
ATOM 1526 C CA . ILE A 1 193 ? -20.617 -13.411 5.704 1.00 86.69 193 ILE A CA 1
ATOM 1527 C C . ILE A 1 193 ? -20.323 -13.009 4.253 1.00 86.69 193 ILE A C 1
ATOM 1529 O O . ILE A 1 193 ? -20.985 -12.113 3.733 1.00 86.69 193 ILE A O 1
ATOM 1533 N N . ILE A 1 194 ? -19.367 -13.666 3.590 1.00 84.00 194 ILE A N 1
ATOM 1534 C CA . ILE A 1 194 ? -18.959 -13.370 2.214 1.00 84.00 194 ILE A CA 1
ATOM 1535 C C . ILE A 1 194 ? -19.841 -14.147 1.242 1.00 84.00 194 ILE A C 1
ATOM 1537 O O . ILE A 1 194 ? -20.443 -13.560 0.341 1.00 84.00 194 ILE A O 1
ATOM 1541 N N . ASP A 1 195 ? -19.969 -15.456 1.444 1.00 83.12 195 ASP A N 1
ATOM 1542 C CA . ASP A 1 195 ? -20.635 -16.336 0.482 1.00 83.12 195 ASP A CA 1
ATOM 1543 C C . ASP A 1 195 ? -22.164 -16.226 0.543 1.00 83.12 195 ASP A C 1
ATOM 1545 O O . ASP A 1 195 ? -22.860 -16.461 -0.449 1.00 83.12 195 ASP A O 1
ATOM 1549 N N . ARG A 1 196 ? -22.714 -15.871 1.709 1.00 87.44 196 ARG A N 1
ATOM 1550 C CA . ARG A 1 196 ? -24.158 -15.953 1.992 1.00 87.44 196 ARG A CA 1
ATOM 1551 C C . ARG A 1 196 ? -24.756 -14.603 2.394 1.00 87.44 196 ARG A C 1
ATOM 1553 O O . ARG A 1 196 ? -25.867 -14.561 2.914 1.00 87.44 196 ARG A O 1
ATOM 1560 N N . TYR A 1 197 ? -24.081 -13.490 2.092 1.00 85.06 197 TYR A N 1
ATOM 1561 C CA . TYR A 1 197 ? -24.475 -12.129 2.497 1.00 85.06 197 TYR A CA 1
ATOM 1562 C C . TYR A 1 197 ? -25.919 -11.729 2.127 1.00 85.06 197 TYR A C 1
ATOM 1564 O O . TYR A 1 197 ? -26.536 -10.905 2.798 1.00 85.06 197 TYR A O 1
ATOM 1572 N N . ARG A 1 198 ? -26.485 -12.306 1.057 1.00 88.62 198 ARG A N 1
ATOM 1573 C CA . ARG A 1 198 ? -27.869 -12.042 0.615 1.00 88.62 198 ARG A CA 1
ATOM 1574 C C . ARG A 1 198 ? -28.931 -12.772 1.434 1.00 88.62 198 ARG A C 1
ATOM 1576 O O . ARG A 1 198 ? -30.098 -12.408 1.366 1.00 88.62 198 ARG A O 1
ATOM 1583 N N . GLU A 1 199 ? -28.532 -13.817 2.149 1.00 88.31 199 GLU A N 1
ATOM 1584 C CA . GLU A 1 199 ? -29.408 -14.652 2.977 1.00 88.31 199 GLU A CA 1
ATOM 1585 C C . GLU A 1 199 ? -29.396 -14.211 4.446 1.00 88.31 199 GLU A C 1
ATOM 1587 O O . GLU A 1 199 ? -30.189 -14.698 5.249 1.00 88.31 199 GLU A O 1
ATOM 1592 N N . ILE A 1 200 ? -28.496 -13.292 4.800 1.00 85.00 200 ILE A N 1
ATOM 1593 C CA . ILE A 1 200 ? -28.380 -12.742 6.145 1.00 85.00 200 ILE A CA 1
ATOM 1594 C C . ILE A 1 200 ? -29.420 -11.636 6.327 1.00 85.00 200 ILE A C 1
ATOM 1596 O O . ILE A 1 200 ? -29.475 -10.670 5.567 1.00 85.00 200 ILE A O 1
ATOM 1600 N N . ASP A 1 201 ? -30.220 -11.757 7.384 1.00 87.00 201 ASP A N 1
ATOM 1601 C CA . ASP A 1 201 ? -31.054 -10.663 7.870 1.00 87.00 201 ASP A CA 1
ATOM 1602 C C . ASP A 1 201 ? -30.185 -9.676 8.659 1.00 87.00 201 ASP A C 1
ATOM 1604 O O . ASP A 1 201 ? -29.881 -9.873 9.840 1.00 87.00 201 ASP A O 1
ATOM 1608 N N . TRP A 1 202 ? -29.754 -8.619 7.973 1.00 84.69 202 TRP A N 1
ATOM 1609 C CA . TRP A 1 202 ? -28.830 -7.629 8.519 1.00 84.69 202 TRP A CA 1
ATOM 1610 C C . TRP A 1 202 ? -29.401 -6.821 9.677 1.00 84.69 202 TRP A C 1
ATOM 1612 O O . TRP A 1 202 ? -28.624 -6.363 10.506 1.00 84.69 202 TRP A O 1
ATOM 1622 N N . GLU A 1 203 ? -30.721 -6.660 9.787 1.00 85.25 203 GLU A N 1
ATOM 1623 C CA . GLU A 1 203 ? -31.309 -5.970 10.940 1.00 85.25 203 GLU A CA 1
ATOM 1624 C C . GLU A 1 203 ? -31.219 -6.838 12.194 1.00 85.25 203 GLU A C 1
ATOM 1626 O O . GLU A 1 203 ? -30.836 -6.358 13.263 1.00 85.25 203 GLU A O 1
ATOM 1631 N N . ASN A 1 204 ? -31.474 -8.139 12.048 1.00 82.38 204 ASN A N 1
ATOM 1632 C CA . ASN A 1 204 ? -31.341 -9.098 13.142 1.00 82.38 204 ASN A CA 1
ATOM 1633 C C . ASN A 1 204 ? -29.877 -9.413 13.491 1.00 82.38 204 ASN A C 1
ATOM 1635 O O . ASN A 1 204 ? -29.575 -9.761 14.632 1.00 82.38 204 ASN A O 1
ATOM 1639 N N . ALA A 1 205 ? -28.955 -9.237 12.542 1.00 80.56 205 ALA A N 1
ATOM 1640 C CA . ALA A 1 205 ? -27.522 -9.431 12.745 1.00 80.56 205 ALA A CA 1
ATOM 1641 C C . ALA A 1 205 ? -26.830 -8.287 13.516 1.00 80.56 205 ALA A C 1
ATOM 1643 O O . ALA A 1 205 ? -25.654 -8.407 13.864 1.00 80.56 205 ALA A O 1
ATOM 1644 N N . LYS A 1 206 ? -27.519 -7.172 13.807 1.00 80.44 206 LYS A N 1
ATOM 1645 C CA . LYS A 1 206 ? -26.967 -6.019 14.546 1.00 80.44 206 LYS A CA 1
ATOM 1646 C C . LYS A 1 206 ? -26.815 -6.316 16.041 1.00 80.44 206 LYS A C 1
ATOM 1648 O O . LYS A 1 206 ? -27.449 -5.691 16.894 1.00 80.44 206 LYS A O 1
ATOM 1653 N N . VAL A 1 207 ? -25.917 -7.230 16.399 1.00 66.62 207 VAL A N 1
ATOM 1654 C CA . VAL A 1 207 ? -25.550 -7.472 17.796 1.00 66.62 207 VAL A CA 1
ATOM 1655 C C . VAL A 1 207 ? -24.548 -6.405 18.238 1.00 66.62 207 VAL A C 1
ATOM 1657 O O . VAL A 1 207 ? -23.356 -6.456 17.937 1.00 66.62 207 VAL A O 1
ATOM 1660 N N . LYS A 1 208 ? -25.011 -5.408 19.000 1.00 53.03 208 LYS A N 1
ATOM 1661 C CA . LYS A 1 208 ? -24.104 -4.479 19.688 1.00 53.03 208 LYS A CA 1
ATOM 1662 C C . LYS A 1 208 ? -23.454 -5.188 20.875 1.00 53.03 208 LYS A C 1
ATOM 1664 O O . LYS A 1 208 ? -24.030 -5.228 21.963 1.00 53.03 208 LYS A O 1
ATOM 1669 N N . LYS A 1 209 ? -22.221 -5.681 20.723 1.00 51.09 209 LYS A N 1
ATOM 1670 C CA . LYS A 1 209 ? -21.374 -5.952 21.89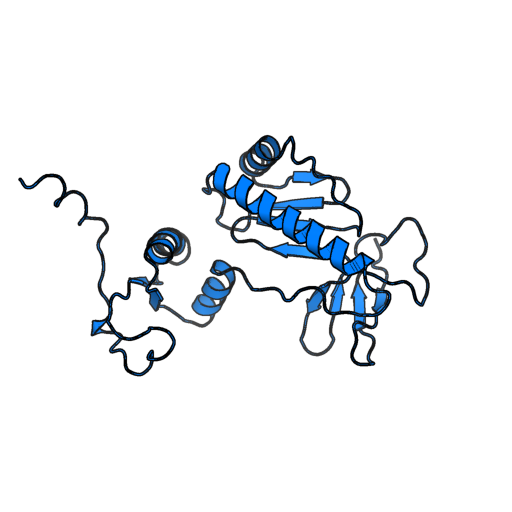5 1.00 51.09 209 LYS A CA 1
ATOM 1671 C C . LYS A 1 209 ? -20.981 -4.612 22.515 1.00 51.09 209 LYS A C 1
ATOM 1673 O O . LYS A 1 209 ? -20.049 -3.950 22.067 1.00 51.09 209 LYS A O 1
ATOM 1678 N N . GLY A 1 210 ? -21.716 -4.196 23.544 1.00 41.19 210 GLY A N 1
ATOM 1679 C CA . GLY A 1 210 ? -21.302 -3.091 24.399 1.00 41.19 210 GLY A CA 1
ATOM 1680 C C . GLY A 1 210 ? -20.002 -3.448 25.122 1.00 41.19 210 GLY A C 1
ATOM 1681 O O . GLY A 1 210 ? -19.913 -4.495 25.763 1.00 41.19 210 GLY A O 1
ATOM 1682 N N . VAL A 1 211 ? -19.017 -2.546 25.082 1.00 43.31 211 VAL A N 1
ATOM 1683 C CA . VAL A 1 211 ? -17.729 -2.646 25.805 1.00 43.31 211 VAL A CA 1
ATOM 1684 C C . VAL A 1 211 ? -17.925 -2.837 27.331 1.00 43.31 211 VAL A C 1
ATOM 1686 O O . VAL A 1 211 ? -17.032 -3.281 28.042 1.00 43.31 211 VAL A O 1
ATOM 1689 N N . SER A 1 212 ? -19.138 -2.610 27.847 1.00 37.44 212 SER A N 1
ATOM 1690 C CA . SER A 1 212 ? -19.528 -2.763 29.256 1.00 37.44 212 SER A CA 1
ATOM 1691 C C . SER A 1 212 ? -19.740 -4.213 29.747 1.00 37.44 212 SER A C 1
ATOM 1693 O O . SER A 1 212 ? -19.983 -4.414 30.938 1.00 37.44 212 SER A O 1
ATOM 1695 N N . GLY A 1 213 ? -19.695 -5.231 28.882 1.00 33.94 213 GLY A N 1
ATOM 1696 C CA . GLY A 1 213 ? -20.040 -6.614 29.257 1.00 33.94 213 GLY A CA 1
ATOM 1697 C C . GLY A 1 213 ? -18.921 -7.448 29.898 1.00 33.94 213 GLY A C 1
ATOM 1698 O O . GLY A 1 213 ? -19.202 -8.510 30.450 1.00 33.94 213 GLY A O 1
ATOM 1699 N N . PHE A 1 214 ? -17.660 -7.006 29.827 1.00 37.09 214 PHE A N 1
ATOM 1700 C CA . PHE A 1 214 ? -16.521 -7.849 30.221 1.00 37.09 214 PHE A CA 1
ATOM 1701 C C . PHE A 1 214 ? -16.216 -7.793 31.730 1.00 37.09 214 PHE A C 1
ATOM 1703 O O . PHE A 1 214 ? -15.870 -8.807 32.333 1.00 37.09 214 PHE A O 1
ATOM 1710 N N . LEU A 1 215 ? -16.446 -6.647 32.384 1.00 37.56 215 LEU A N 1
ATOM 1711 C CA . LEU A 1 215 ? -16.181 -6.491 33.824 1.00 37.56 215 LEU A CA 1
ATOM 1712 C C . LEU A 1 215 ? -17.226 -7.166 34.729 1.00 37.56 215 LEU A C 1
ATOM 1714 O O . LEU A 1 215 ? -16.939 -7.441 35.890 1.00 37.56 215 LEU A O 1
ATOM 1718 N N . SER A 1 216 ? -18.418 -7.493 34.222 1.00 35.09 216 SER A N 1
ATOM 1719 C CA . SER A 1 216 ? -19.470 -8.141 35.023 1.00 35.09 216 SER A CA 1
ATOM 1720 C C . SER A 1 216 ? -19.384 -9.673 35.050 1.00 35.09 216 SER A C 1
ATOM 1722 O O . SER A 1 216 ? -20.027 -10.295 35.898 1.00 35.09 216 SER A O 1
ATOM 1724 N N . ARG A 1 217 ? -18.573 -10.287 34.173 1.00 35.12 217 ARG A N 1
ATOM 1725 C CA . ARG A 1 217 ? -18.337 -11.745 34.150 1.00 35.12 217 ARG A CA 1
ATOM 1726 C C . ARG A 1 217 ? -17.066 -12.189 34.874 1.00 35.12 217 ARG A C 1
ATOM 1728 O O . ARG A 1 217 ? -16.983 -13.353 35.235 1.00 35.12 217 ARG A O 1
ATOM 1735 N N . LEU A 1 218 ? -16.134 -11.279 35.160 1.00 40.44 218 LEU A N 1
ATOM 1736 C CA . LEU A 1 218 ? -14.926 -11.574 35.947 1.00 40.44 218 LEU A CA 1
ATOM 1737 C C . LEU A 1 218 ? -15.132 -11.496 37.474 1.00 40.44 218 LEU A C 1
ATOM 1739 O O . LEU A 1 218 ? -14.243 -11.890 38.218 1.00 40.44 218 LEU A O 1
ATOM 1743 N N . PHE A 1 219 ? -16.300 -11.041 37.952 1.00 41.78 219 PHE A N 1
ATOM 1744 C CA . PHE A 1 219 ? -16.589 -10.872 39.389 1.00 41.78 219 PHE A CA 1
ATOM 1745 C C . PHE A 1 219 ? -17.889 -11.537 39.879 1.00 41.78 219 PHE A C 1
ATOM 1747 O O . PHE A 1 219 ? -18.407 -11.178 40.938 1.00 41.78 219 PHE A O 1
ATOM 1754 N N . LYS A 1 220 ? -18.437 -12.527 39.163 1.00 38.16 220 LYS A N 1
ATOM 1755 C CA . LYS A 1 220 ? -19.541 -13.346 39.694 1.00 38.16 220 LYS A CA 1
ATOM 1756 C C . LYS A 1 220 ? -19.177 -14.830 39.758 1.00 38.16 220 LYS A C 1
ATOM 1758 O O . LYS A 1 220 ? -19.431 -15.561 38.810 1.00 38.16 220 LYS A O 1
ATOM 1763 N N . LYS A 1 221 ? -18.737 -15.181 40.975 1.00 35.91 221 LYS A N 1
ATOM 1764 C CA . LYS A 1 221 ? -18.555 -16.492 41.621 1.00 35.91 221 LYS A CA 1
ATOM 1765 C C . LYS A 1 221 ? -17.396 -17.354 41.145 1.00 35.91 221 LYS A C 1
ATOM 1767 O O . LYS A 1 221 ? -17.473 -17.896 40.028 1.00 35.91 221 LYS A O 1
#

Secondary structure (DSSP, 8-state):
-PPEEEEEE-SSS-EEEEEESS-S-SS---TT-----EEEE-SSS-EEESSEEEE-SSEEEEE-SSS-----GGGHHHHHHHHHHHSS-EEETTEEEEEPTT-TT--HHHHHHHHHHHHHHHHHHHHHHHH-SS-----PPPPPHHHHHHHHHHTT--EEEES-HHHHHHHHHHHHHH-TT-EEEE---SS-TTTSTTTS-TTTT-----GGGSTTTSS--

Sequence (221 aa):
MSAECMMADIGGGTSHKLISREPLNHREIKVGDLVLVQVIEDDKDLVLSSTIRLVGEYLTITLSKNEKVELRKSNLAKLAQNIKASGKQALDSYTKIELNNGCELVNEECIEFELRALLLHWETILEASIKFKKPLFIHQHTQPMNTLLEQAISQGVTEIFTDSQDMYQSLTSYLSVKYPSSKIYFYDGQLDIIDRYREIDWENAKVKKGVSGFLSRLFKK